Protein AF-0000000069426387 (afdb_homodimer)

Solvent-accessible surface area (backbone atoms only — not comparable to full-atom values): 13505 Å² total; per-residue (Å²): 131,65,49,29,73,39,74,44,75,39,84,89,77,59,42,68,41,79,53,68,51,50,94,60,48,36,30,26,30,42,42,43,50,55,79,65,32,38,35,39,39,36,5,27,26,74,92,76,67,42,51,27,28,48,26,37,35,32,35,67,85,79,57,43,66,42,79,56,62,53,50,94,58,39,22,20,26,38,14,51,39,68,55,94,84,26,39,39,43,35,33,3,29,48,84,83,48,60,25,29,51,25,34,36,37,36,72,90,75,56,43,68,42,78,50,68,55,49,91,62,60,35,50,32,42,51,34,62,63,117,132,64,50,30,72,39,74,44,74,38,82,87,77,59,42,67,41,80,52,68,52,51,95,58,48,36,27,26,29,42,43,45,49,55,79,66,32,38,35,38,41,36,5,27,26,73,90,76,68,42,50,28,28,50,27,37,37,33,34,67,84,79,58,44,68,40,78,56,64,53,50,94,59,40,21,20,24,39,14,50,38,69,57,95,82,26,40,40,42,34,30,2,29,49,84,82,47,61,26,28,51,23,36,36,35,35,74,90,74,56,43,70,42,79,51,68,55,48,90,62,60,35,48,33,42,51,34,61,64,116

Foldseek 3Di:
DFFQWDWDADPVVRDIDTADGDDDRFAQWDWDDDDQKIKIAWGADPVVRATFQWMWMARNVVRDIDTADGEPAGFGQWAWEDDPQKIKTAWGDRSPDTFQWIWIAHPVVRDIDTDDGHPDRDGNDYDYDD/DFFQWDWDADPVVRDIDTADGDDDGFAQWDWDDDDQKIKIAWGADPVVRATFQWMWMARNVVRDIDTADGEPAGFGQWAWEDDPQKIKTAWGDRSPDTFQWIWIAHPVVRDIDTDDGHPDRDGNDYDYDD

InterPro domains:
  IPR006652 Kelch repeat type 1 [PF01344] (5-22)
  IPR006652 Kelch repeat type 1 [PF01344] (25-72)
  IPR006652 Kelch repeat type 1 [PF01344] (79-118)
  IPR006652 Kelch repeat type 1 [SM00612] (1-36)
  IPR006652 Kelch repeat type 1 [SM00612] (37-85)
  IPR006652 Kelch repeat type 1 [SM00612] (86-130)
  IPR015915 Kelch-type beta-propeller [G3DSA:2.120.10.80] (2-130)
  IPR015915 Kelch-type beta-propeller [SSF117281] (5-130)

Sequence (260 aa):
MDRASVECFDPETEEWTLVAEMEKPRSGLVLMAIDHYIYAFGGRCRHTDRYFDIVERYNTVTRQWNNIASMNTSRAWPGVTVFDGRIYVLGGFDGSCRLRTAEMYDPDTDQWTYISSMIIPRAGCSAAVVMDRASVECFDPETEEWTLVAEMEKPRSGLVLMAIDHYIYAFGGRCRHTDRYFDIVERYNTVTRQWNNIASMNTSRAWPGVTVFDGRIYVLGGFDGSCRLRTAEMYDPDTDQWTYISSMIIPRAGCSAAVV

pLDDT: mean 95.23, std 3.01, range [77.19, 98.38]

Structure (mmCIF, N/CA/C/O backbone):
data_AF-0000000069426387-model_v1
#
loop_
_entity.id
_entity.type
_entity.pdbx_description
1 polymer 'Kelch-like protein 5'
#
loop_
_atom_site.group_PDB
_atom_site.id
_atom_site.type_symbol
_atom_site.label_atom_id
_atom_site.label_alt_id
_atom_site.label_comp_id
_atom_site.label_asym_id
_atom_site.label_entity_id
_atom_site.label_seq_id
_atom_site.pdbx_PDB_ins_code
_atom_site.Cartn_x
_atom_site.Cartn_y
_atom_site.Cartn_z
_atom_site.occupancy
_atom_site.B_iso_or_equiv
_atom_site.auth_seq_id
_atom_site.auth_comp_id
_atom_site.auth_asym_id
_atom_site.auth_atom_id
_atom_site.pdbx_PDB_model_num
ATOM 1 N N . MET A 1 1 ? -11.148 5.391 -15.508 1 77.44 1 MET A N 1
ATOM 2 C CA . MET A 1 1 ? -11.586 6.539 -14.719 1 77.44 1 MET A CA 1
ATOM 3 C C . MET A 1 1 ? -11.383 6.281 -13.227 1 77.44 1 MET A C 1
ATOM 5 O O . MET A 1 1 ? -11.484 5.137 -12.773 1 77.44 1 MET A O 1
ATOM 9 N N . ASP A 1 2 ? -11.016 7.352 -12.484 1 87.94 2 ASP A N 1
ATOM 10 C CA . ASP A 1 2 ? -10.867 7.234 -11.031 1 87.94 2 ASP A CA 1
ATOM 11 C C . ASP A 1 2 ? -12.219 6.996 -10.359 1 87.94 2 ASP A C 1
ATOM 13 O O . ASP A 1 2 ? -13.25 7.461 -10.844 1 87.94 2 ASP A O 1
ATOM 17 N N . ARG A 1 3 ? -12.227 6.207 -9.359 1 85.44 3 ARG A N 1
ATOM 18 C CA . ARG A 1 3 ? -13.445 5.852 -8.633 1 85.44 3 ARG A CA 1
ATOM 19 C C . ARG A 1 3 ? -13.297 6.133 -7.145 1 85.44 3 ARG A C 1
ATOM 21 O O . ARG A 1 3 ? -12.188 6.086 -6.605 1 85.44 3 ARG A O 1
ATOM 28 N N . ALA A 1 4 ? -14.438 6.441 -6.531 1 90.88 4 ALA A N 1
ATOM 29 C CA . ALA A 1 4 ? -14.469 6.59 -5.082 1 90.88 4 ALA A CA 1
ATOM 30 C C . ALA A 1 4 ? -14.969 5.309 -4.41 1 90.88 4 ALA A C 1
ATOM 32 O O . ALA A 1 4 ? -14.992 5.215 -3.182 1 90.88 4 ALA A O 1
ATOM 33 N N . SER A 1 5 ? -15.25 4.363 -5.176 1 93.19 5 SER A N 1
ATOM 34 C CA . SER A 1 5 ? -15.914 3.174 -4.652 1 93.19 5 SER A CA 1
ATOM 35 C C . SER A 1 5 ? -14.953 2.326 -3.82 1 93.19 5 SER A C 1
ATOM 37 O O . SER A 1 5 ? -13.742 2.338 -4.055 1 93.19 5 SER A O 1
ATOM 39 N N . VAL A 1 6 ? -15.523 1.615 -2.859 1 95.38 6 VAL A N 1
ATOM 40 C CA . VAL A 1 6 ? -14.836 0.688 -1.97 1 95.38 6 VAL A CA 1
ATOM 41 C C . VAL A 1 6 ? -15.578 -0.643 -1.93 1 95.38 6 VAL A C 1
ATOM 43 O O . VAL A 1 6 ? -16.812 -0.67 -1.874 1 95.38 6 VAL A O 1
ATOM 46 N N . GLU A 1 7 ? -14.805 -1.689 -1.996 1 96.06 7 GLU A N 1
ATOM 47 C CA . GLU A 1 7 ? -15.391 -3.021 -1.884 1 96.06 7 GLU A CA 1
ATOM 48 C C . GLU A 1 7 ? -14.812 -3.781 -0.693 1 96.06 7 GLU A C 1
AT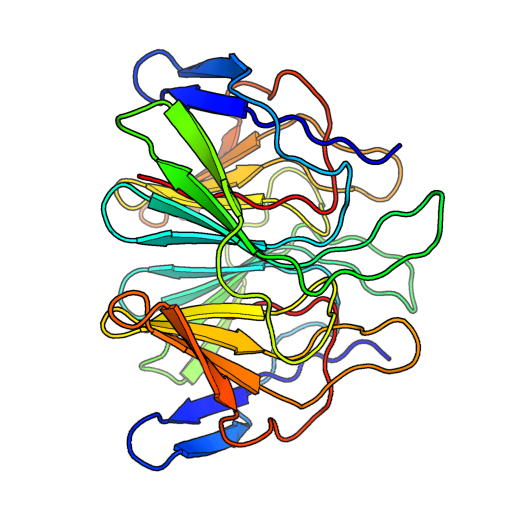OM 50 O O . GLU A 1 7 ? -13.664 -3.564 -0.311 1 96.06 7 GLU A O 1
ATOM 55 N N . CYS A 1 8 ? -15.633 -4.625 -0.162 1 95.25 8 CYS A N 1
ATOM 56 C CA . CYS A 1 8 ? -15.266 -5.461 0.977 1 95.25 8 CYS A CA 1
ATOM 57 C C . CYS A 1 8 ? -15.367 -6.941 0.621 1 95.25 8 CYS A C 1
ATOM 59 O O . CYS A 1 8 ? -16.359 -7.375 0.022 1 95.25 8 CYS A O 1
ATOM 61 N N . PHE A 1 9 ? -14.344 -7.645 0.966 1 95.38 9 PHE A N 1
ATOM 62 C CA . PHE A 1 9 ? -14.312 -9.086 0.749 1 95.38 9 PHE A CA 1
ATOM 63 C C . PHE A 1 9 ? -14.523 -9.836 2.059 1 95.38 9 PHE A C 1
ATOM 65 O O . PHE A 1 9 ? -13.852 -9.562 3.055 1 95.38 9 PHE A O 1
ATOM 72 N N . ASP A 1 10 ? -15.438 -10.75 2.033 1 92.62 10 ASP A N 1
ATOM 73 C CA . ASP A 1 10 ? -15.648 -11.672 3.15 1 92.62 10 ASP A CA 1
ATOM 74 C C . ASP A 1 10 ? -15 -13.023 2.875 1 92.62 10 ASP A C 1
ATOM 76 O O . ASP A 1 10 ? -15.484 -13.797 2.043 1 92.62 10 ASP A O 1
ATOM 80 N N . PRO A 1 11 ? -13.93 -13.289 3.58 1 87.69 11 PRO A N 1
ATOM 81 C CA . PRO A 1 11 ? -13.211 -14.539 3.283 1 87.69 11 PRO A CA 1
ATOM 82 C C . PRO A 1 11 ? -14.047 -15.781 3.582 1 87.69 11 PRO A C 1
ATOM 84 O O . PRO A 1 11 ? -13.773 -16.859 3.047 1 87.69 11 PRO A O 1
ATOM 87 N N . GLU A 1 12 ? -15.016 -15.648 4.477 1 89.75 12 GLU A N 1
ATOM 88 C CA . GLU A 1 12 ? -15.859 -16.797 4.801 1 89.75 12 GLU A CA 1
ATOM 89 C C . GLU A 1 12 ? -16.812 -17.109 3.654 1 89.75 12 GLU A C 1
ATOM 91 O O . GLU A 1 12 ? -16.969 -18.281 3.271 1 89.75 12 GLU A O 1
ATOM 96 N N . THR A 1 13 ? -17.406 -16.156 3.055 1 92.25 13 THR A N 1
ATOM 97 C CA . THR A 1 13 ? -18.391 -16.359 1.986 1 92.25 13 THR A CA 1
ATOM 98 C C . THR A 1 13 ? -17.719 -16.219 0.619 1 92.25 13 THR A C 1
ATOM 100 O O . THR A 1 13 ? -18.312 -16.594 -0.4 1 92.25 13 THR A O 1
ATOM 103 N N . GLU A 1 14 ? -16.516 -15.656 0.607 1 91.69 14 GLU A N 1
ATOM 104 C CA . GLU A 1 14 ? -15.766 -15.391 -0.614 1 91.69 14 GLU A CA 1
ATOM 105 C C . GLU A 1 14 ? -16.531 -14.461 -1.548 1 91.69 14 GLU A C 1
ATOM 107 O O . GLU A 1 14 ? -16.562 -14.672 -2.762 1 91.69 14 GLU A O 1
ATOM 112 N N . GLU A 1 15 ? -17.203 -13.5 -0.966 1 94.12 15 GLU A N 1
ATOM 113 C CA . GLU A 1 15 ? -18 -12.555 -1.746 1 94.12 15 GLU A CA 1
ATOM 114 C C . GLU A 1 15 ? -17.484 -11.133 -1.579 1 94.12 15 GLU A C 1
ATOM 116 O O . GLU A 1 15 ? -17.016 -10.758 -0.502 1 94.12 15 GLU A O 1
ATOM 121 N N . TRP A 1 16 ? -17.625 -10.445 -2.672 1 95.88 16 TRP A N 1
ATOM 122 C CA . TRP A 1 16 ? -17.328 -9.016 -2.682 1 95.88 16 TRP A CA 1
ATOM 123 C C . TRP A 1 16 ? -18.609 -8.195 -2.619 1 95.88 16 TRP A C 1
ATOM 125 O O . TRP A 1 16 ? -19.594 -8.516 -3.289 1 95.88 16 TRP A O 1
ATOM 135 N N . THR A 1 17 ? -18.547 -7.16 -1.799 1 95.94 17 THR A N 1
ATOM 136 C CA . THR A 1 17 ? -19.688 -6.246 -1.716 1 95.94 17 THR A CA 1
ATOM 137 C C . THR A 1 17 ? -19.203 -4.797 -1.726 1 95.94 17 THR A C 1
ATOM 139 O O . THR A 1 17 ? -18.141 -4.48 -1.189 1 95.94 17 THR A O 1
ATOM 142 N N . LEU A 1 18 ? -20.062 -3.967 -2.328 1 95.31 18 LEU A N 1
ATOM 143 C CA . LEU A 1 18 ? -19.75 -2.543 -2.271 1 95.31 18 LEU A CA 1
ATOM 144 C C . LEU A 1 18 ? -20.141 -1.953 -0.921 1 95.31 18 LEU A C 1
ATOM 146 O O . LEU A 1 18 ? -21.172 -2.307 -0.364 1 95.31 18 LEU A O 1
ATOM 150 N N . VAL A 1 19 ? -19.266 -1.05 -0.421 1 94.94 19 VAL A N 1
ATOM 151 C CA . VAL A 1 19 ? -19.578 -0.324 0.805 1 94.94 19 VAL A CA 1
ATOM 152 C C . VAL A 1 19 ? -19.594 1.178 0.528 1 94.94 19 VAL A C 1
ATOM 154 O O . VAL A 1 19 ? -19.531 1.604 -0.628 1 94.94 19 VAL A O 1
ATOM 157 N N . ALA A 1 20 ? -19.781 1.96 1.623 1 95.62 20 ALA A N 1
ATOM 158 C CA . ALA A 1 20 ? -19.875 3.41 1.474 1 95.62 20 ALA A CA 1
ATOM 159 C C . ALA A 1 20 ? -18.703 3.945 0.653 1 95.62 20 ALA A C 1
ATOM 161 O O . ALA A 1 20 ? -17.562 3.508 0.826 1 95.62 20 ALA A O 1
ATOM 162 N N . GLU A 1 21 ? -19 4.844 -0.144 1 95.69 21 GLU A N 1
ATOM 163 C CA . GLU A 1 21 ? -17.984 5.426 -1.011 1 95.69 21 GLU A CA 1
ATOM 164 C C . GLU A 1 21 ? -17.172 6.484 -0.271 1 95.69 21 GLU A C 1
ATOM 166 O O . GLU A 1 21 ? -17.656 7.105 0.673 1 95.69 21 GLU A O 1
ATOM 171 N N . MET A 1 22 ? -15.945 6.617 -0.735 1 94.81 22 MET A N 1
ATOM 172 C CA . MET A 1 22 ? -15.125 7.715 -0.236 1 94.81 22 MET A CA 1
ATOM 173 C C . MET A 1 22 ? -15.609 9.055 -0.787 1 94.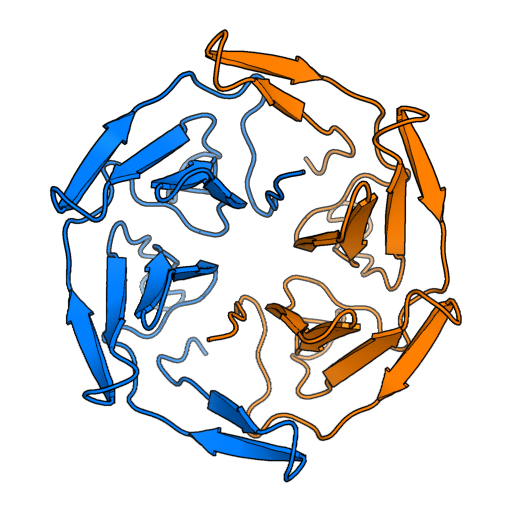81 22 MET A C 1
ATOM 175 O O . MET A 1 22 ? -16.484 9.094 -1.65 1 94.81 22 MET A O 1
ATOM 179 N N . GLU A 1 23 ? -15.039 10.102 -0.294 1 90.69 23 GLU A N 1
ATOM 180 C CA . GLU A 1 23 ? -15.477 11.445 -0.656 1 90.69 23 GLU A CA 1
ATOM 181 C C . GLU A 1 23 ? -15.102 11.773 -2.098 1 90.69 23 GLU A C 1
ATOM 183 O O . GLU A 1 23 ? -15.898 12.367 -2.832 1 90.69 23 GLU A O 1
ATOM 188 N N . LYS A 1 24 ? -13.906 11.438 -2.451 1 90.38 24 LYS A N 1
ATOM 189 C CA . LYS A 1 24 ? -13.391 11.852 -3.756 1 90.38 24 LYS A CA 1
ATOM 190 C C . LYS A 1 24 ? -12.953 10.648 -4.578 1 90.38 24 LYS A C 1
ATOM 192 O O . LYS A 1 24 ? -12.289 9.742 -4.059 1 90.38 24 LYS A O 1
ATOM 197 N N . PRO A 1 25 ? -13.352 10.633 -5.832 1 92.06 25 PRO A N 1
ATOM 198 C CA . PRO A 1 25 ? -12.703 9.664 -6.715 1 92.06 25 PRO A CA 1
ATOM 199 C C . PRO A 1 25 ? -11.227 9.961 -6.941 1 92.06 25 PRO A C 1
ATOM 201 O O . PRO A 1 25 ? -10.867 11.078 -7.309 1 92.06 25 PRO A O 1
ATOM 204 N N . ARG A 1 26 ? -10.375 8.984 -6.691 1 92.62 26 ARG A N 1
ATOM 205 C CA . ARG A 1 26 ? -8.938 9.195 -6.832 1 92.62 26 ARG A CA 1
ATOM 206 C C . ARG A 1 26 ? -8.203 7.859 -6.934 1 92.62 26 ARG A C 1
ATOM 208 O O . ARG A 1 26 ? -8.742 6.816 -6.566 1 92.62 26 ARG A O 1
ATOM 215 N N . SER A 1 27 ? -6.988 7.977 -7.48 1 93.5 27 SER A N 1
ATOM 216 C CA . SER A 1 27 ? -6.066 6.848 -7.555 1 93.5 27 SER A CA 1
ATOM 217 C C . SER A 1 27 ? -4.75 7.156 -6.852 1 93.5 27 SER A C 1
ATOM 219 O O . SER A 1 27 ? -4.469 8.312 -6.535 1 93.5 27 SER A O 1
ATOM 221 N N . GLY A 1 28 ? -4.02 6.125 -6.555 1 95.62 28 GLY A N 1
ATOM 222 C CA . GLY A 1 28 ? -2.725 6.316 -5.926 1 95.62 28 GLY A CA 1
ATOM 223 C C . GLY A 1 28 ? -2.816 6.562 -4.43 1 95.62 28 GLY A C 1
ATOM 224 O O . GLY A 1 28 ? -1.844 6.988 -3.805 1 95.62 28 GLY A O 1
ATOM 225 N N . LEU A 1 29 ? -4.035 6.348 -3.891 1 96 29 LEU A N 1
ATOM 226 C CA . LEU A 1 29 ? -4.188 6.414 -2.441 1 96 29 LEU A CA 1
ATOM 227 C C . LEU A 1 29 ? -3.684 5.137 -1.781 1 96 29 LEU A C 1
ATOM 229 O O . LEU A 1 29 ? -3.5 4.117 -2.453 1 96 29 LEU A O 1
ATOM 233 N N . VAL A 1 30 ? -3.422 5.172 -0.507 1 96.94 30 VAL A N 1
ATOM 234 C CA . VAL A 1 30 ? -3.004 3.998 0.253 1 96.94 30 VAL A CA 1
ATOM 235 C C . VAL A 1 30 ? -3.898 3.83 1.479 1 96.94 30 VAL A C 1
ATOM 237 O O . VAL A 1 30 ? -4.219 4.809 2.16 1 96.94 30 VAL A O 1
ATOM 240 N N . LEU A 1 31 ? -4.293 2.576 1.718 1 97.12 31 LEU A N 1
ATOM 241 C CA . LEU A 1 31 ? -5.109 2.254 2.883 1 97.12 31 LEU A CA 1
ATOM 242 C C . LEU A 1 31 ? -4.258 1.641 3.99 1 97.12 31 LEU A C 1
ATOM 244 O O . LEU A 1 31 ? -3.322 0.887 3.715 1 97.12 31 LEU A O 1
ATOM 248 N N . MET A 1 32 ? -4.68 1.944 5.219 1 96.56 32 MET A N 1
ATOM 249 C CA . MET A 1 32 ? -4.109 1.297 6.395 1 96.56 32 MET A CA 1
ATOM 250 C C . MET A 1 32 ? -5.168 1.101 7.477 1 96.56 32 MET A C 1
ATOM 252 O O . MET A 1 32 ? -5.996 1.982 7.707 1 96.56 32 MET A O 1
ATOM 256 N N . ALA A 1 33 ? -5.086 -0.058 8.062 1 95.81 33 ALA A N 1
ATOM 257 C CA . ALA A 1 33 ? -6.055 -0.335 9.125 1 95.81 33 ALA A CA 1
ATOM 258 C C . ALA A 1 33 ? -5.406 -0.224 10.5 1 95.81 33 ALA A C 1
ATOM 260 O O . ALA A 1 33 ? -4.27 -0.659 10.695 1 95.81 33 ALA A O 1
ATOM 261 N N . ILE A 1 34 ? -6.062 0.419 11.398 1 93.94 34 ILE A N 1
ATOM 262 C CA . ILE A 1 34 ? -5.777 0.39 12.828 1 93.94 34 ILE A CA 1
ATOM 263 C C . ILE A 1 34 ? -7.062 0.105 13.602 1 93.94 34 ILE A C 1
ATOM 265 O O . ILE A 1 34 ? -8.039 0.846 13.492 1 93.94 34 ILE A O 1
ATOM 269 N N . ASP A 1 35 ? -6.941 -0.925 14.453 1 92.81 35 ASP A N 1
ATOM 270 C CA . ASP A 1 35 ? -8.117 -1.313 15.227 1 92.81 35 ASP A CA 1
ATOM 271 C C . ASP A 1 35 ? -9.336 -1.488 14.32 1 92.81 35 ASP A C 1
ATOM 273 O O . ASP A 1 35 ? -9.305 -2.295 13.383 1 92.81 35 ASP A O 1
ATOM 277 N N . HIS A 1 36 ? -10.406 -0.752 14.539 1 94.81 36 HIS A N 1
ATOM 278 C CA . HIS A 1 36 ? -11.602 -0.96 13.727 1 94.81 36 HIS A CA 1
ATOM 279 C C . HIS A 1 36 ? -11.742 0.118 12.656 1 94.81 36 HIS A C 1
ATOM 281 O O . HIS A 1 36 ? -12.82 0.298 12.086 1 94.81 36 HIS A O 1
ATOM 287 N N . TYR A 1 37 ? -10.602 0.817 12.414 1 96.88 37 TYR A N 1
ATOM 288 C CA . TYR A 1 37 ? -10.648 1.891 11.422 1 96.88 37 TYR A CA 1
ATOM 289 C C . TYR A 1 37 ? -9.773 1.564 10.219 1 96.88 37 TYR A C 1
ATOM 291 O O . TYR A 1 37 ? -8.758 0.87 10.352 1 96.88 37 TYR A O 1
ATOM 299 N N . ILE A 1 38 ? -10.211 2.066 9.07 1 97.5 38 ILE A N 1
ATOM 300 C CA . ILE A 1 38 ? -9.406 2.074 7.848 1 97.5 38 ILE A CA 1
ATOM 301 C C . ILE A 1 38 ? -9.148 3.514 7.41 1 97.5 38 ILE A C 1
ATOM 303 O O . ILE A 1 3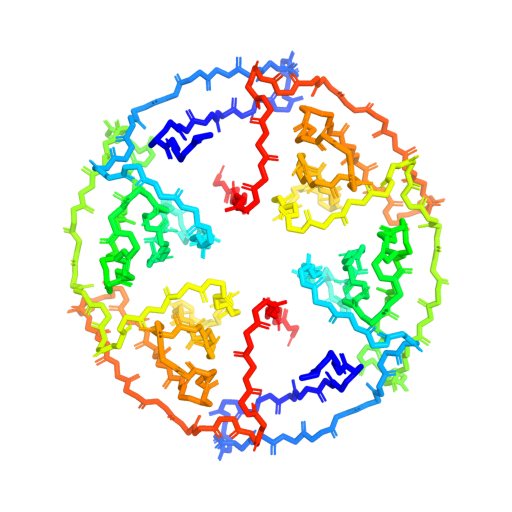8 ? -10.078 4.312 7.289 1 97.5 38 ILE A O 1
ATOM 307 N N . TYR A 1 39 ? -7.965 3.838 7.227 1 97.88 39 TYR A N 1
ATOM 308 C CA . TYR A 1 39 ? -7.551 5.168 6.793 1 97.88 39 TYR A CA 1
ATOM 309 C C . TYR A 1 39 ? -7.172 5.164 5.316 1 97.88 39 TYR A C 1
ATOM 311 O O . TYR A 1 39 ? -6.52 4.234 4.836 1 97.88 39 TYR A O 1
ATOM 319 N N . ALA A 1 40 ? -7.582 6.16 4.598 1 97.75 40 ALA A N 1
ATOM 320 C CA . ALA A 1 40 ? -7.215 6.359 3.197 1 97.75 40 ALA A CA 1
ATOM 321 C C . ALA A 1 40 ? -6.418 7.648 3.016 1 97.75 40 ALA A C 1
ATOM 323 O O . ALA A 1 40 ? -6.883 8.734 3.381 1 97.75 40 ALA A O 1
ATOM 324 N N . PHE A 1 41 ? -5.273 7.535 2.395 1 97.06 41 PHE A N 1
ATOM 325 C CA . PHE A 1 41 ? -4.344 8.656 2.348 1 97.06 41 PHE A CA 1
ATOM 326 C C . PHE A 1 41 ? -4.148 9.133 0.914 1 97.06 41 PHE A C 1
ATOM 328 O O . PHE A 1 41 ? -3.711 8.367 0.052 1 97.06 41 PHE A O 1
ATOM 335 N N . GLY A 1 42 ? -4.402 10.484 0.788 1 97.25 42 GLY A N 1
ATOM 336 C CA . GLY A 1 42 ? -3.959 11.211 -0.392 1 97.25 42 GLY A CA 1
ATOM 337 C C . GLY A 1 42 ? -4.531 10.656 -1.683 1 97.25 42 GLY A C 1
ATOM 338 O O . GLY A 1 42 ? -5.723 10.352 -1.758 1 97.25 42 GLY A O 1
ATOM 339 N N . GLY A 1 43 ? -3.691 10.594 -2.68 1 96.75 43 GLY A N 1
ATOM 340 C CA . GLY A 1 43 ? -4.102 10.172 -4.008 1 96.75 43 GLY A CA 1
ATOM 341 C C . GLY A 1 43 ? -4.188 11.32 -5 1 96.75 43 GLY A C 1
ATOM 342 O O . GLY A 1 43 ? -3.818 12.453 -4.684 1 96.75 43 GLY A O 1
ATOM 343 N N . ARG A 1 44 ? -4.492 10.867 -6.109 1 95.94 44 ARG A N 1
ATOM 344 C CA . ARG A 1 44 ? -4.586 11.805 -7.227 1 95.94 44 ARG A CA 1
ATOM 345 C C . ARG A 1 44 ? -5.914 11.648 -7.961 1 95.94 44 ARG A C 1
ATOM 347 O O . ARG A 1 44 ? -6.387 10.531 -8.172 1 95.94 44 ARG A O 1
ATOM 354 N N . CYS A 1 45 ? -6.473 12.766 -8.312 1 93.44 45 CYS A N 1
ATOM 355 C CA . CYS A 1 45 ? -7.566 12.758 -9.273 1 93.44 45 CYS A CA 1
ATOM 356 C C . CYS A 1 45 ? -7.051 12.969 -10.688 1 93.44 45 CYS A C 1
ATOM 358 O O . CYS A 1 45 ? -6.605 14.062 -11.031 1 93.44 45 CYS A O 1
ATOM 360 N N . ARG A 1 46 ? -7.199 12.031 -11.508 1 89.31 46 ARG A N 1
ATOM 361 C CA . ARG A 1 46 ? -6.617 12.07 -12.844 1 89.31 46 ARG A CA 1
ATOM 362 C C . ARG A 1 46 ? -7.285 13.148 -13.695 1 89.31 46 ARG A C 1
ATOM 364 O O . ARG A 1 46 ? -6.621 13.836 -14.469 1 89.31 46 ARG A O 1
ATOM 371 N N . HIS A 1 47 ? -8.57 13.258 -13.523 1 88.25 47 HIS A N 1
ATOM 372 C CA . HIS A 1 47 ? -9.344 14.164 -14.367 1 88.25 47 HIS A CA 1
ATOM 373 C C . HIS A 1 47 ? -8.93 15.617 -14.133 1 88.25 47 HIS A C 1
ATOM 375 O O . HIS A 1 47 ? -8.836 16.406 -15.078 1 88.25 47 HIS A O 1
ATOM 381 N N . THR A 1 48 ? -8.633 15.977 -12.961 1 88.56 48 THR A N 1
ATOM 382 C CA . THR A 1 48 ? -8.297 17.359 -12.625 1 88.56 48 THR A CA 1
ATOM 383 C C . THR A 1 48 ? -6.797 17.5 -12.391 1 88.56 48 THR A C 1
ATOM 385 O O . THR A 1 48 ? -6.301 18.609 -12.195 1 88.56 48 THR A O 1
ATOM 388 N N . ASP A 1 49 ? -6.133 16.391 -12.406 1 91.06 49 ASP A N 1
ATOM 389 C CA . ASP A 1 49 ? -4.703 16.328 -12.117 1 91.06 49 ASP A CA 1
ATOM 390 C C . ASP A 1 49 ? -4.387 16.938 -10.758 1 91.06 49 ASP A C 1
ATOM 392 O O . ASP A 1 49 ? -3.414 17.688 -10.625 1 91.06 49 ASP A O 1
ATOM 396 N N . ARG A 1 50 ? -5.211 16.766 -9.922 1 94.44 50 ARG A N 1
ATOM 397 C CA . ARG A 1 50 ? -5.039 17.281 -8.562 1 94.44 50 ARG A CA 1
ATOM 398 C C . ARG A 1 50 ? -4.512 16.188 -7.637 1 94.44 50 ARG A C 1
ATOM 400 O O . ARG A 1 50 ? -4.957 15.039 -7.703 1 94.44 50 ARG A O 1
ATOM 407 N N . TYR A 1 51 ? -3.586 16.578 -6.785 1 96.69 51 TYR A N 1
ATOM 408 C CA . TYR A 1 51 ? -3.029 15.719 -5.75 1 96.69 51 TYR A CA 1
ATOM 409 C C . TYR A 1 51 ? -3.559 16.109 -4.375 1 96.69 51 TYR A C 1
ATOM 411 O O . TYR A 1 51 ? -3.678 17.297 -4.059 1 96.69 51 TYR A O 1
ATOM 419 N N . PHE A 1 52 ? -3.822 15.125 -3.602 1 96.25 52 PHE A N 1
ATOM 420 C CA . PHE A 1 52 ? -4.602 15.422 -2.404 1 96.25 52 PHE A CA 1
ATOM 421 C C . PHE A 1 52 ? -3.754 15.234 -1.149 1 96.25 52 PHE A C 1
ATOM 423 O O . PHE A 1 52 ? -2.887 14.359 -1.103 1 96.25 52 PHE A O 1
ATOM 430 N N . ASP A 1 53 ? -4 16.047 -0.167 1 97.69 53 ASP A N 1
ATOM 431 C CA . ASP A 1 53 ? -3.502 15.844 1.189 1 97.69 53 ASP A CA 1
ATOM 432 C C . ASP A 1 53 ? -4.598 15.305 2.104 1 97.69 53 ASP A C 1
ATOM 434 O O . ASP A 1 53 ? -4.406 15.195 3.316 1 97.69 53 ASP A O 1
ATOM 438 N N . ILE A 1 54 ? -5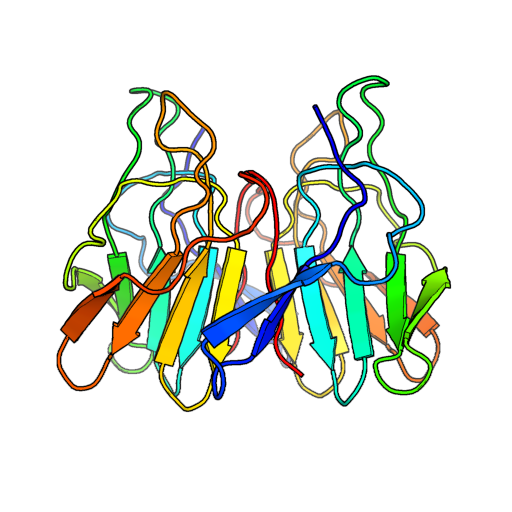.703 14.93 1.548 1 96.75 54 ILE A N 1
ATOM 439 C CA . ILE A 1 54 ? -6.887 14.508 2.291 1 96.75 54 ILE A CA 1
ATOM 440 C C . ILE A 1 54 ? -6.633 13.156 2.945 1 96.75 54 ILE A C 1
ATOM 442 O O . ILE A 1 54 ? -5.953 12.297 2.373 1 96.75 54 ILE A O 1
ATOM 446 N N . VAL A 1 55 ? -7.172 13 4.078 1 98 55 VAL A N 1
ATOM 447 C CA . VAL A 1 55 ? -7.219 11.703 4.754 1 98 55 VAL A CA 1
ATOM 448 C C . VAL A 1 55 ? -8.648 11.414 5.203 1 98 55 VAL A C 1
ATOM 450 O O . VAL A 1 55 ? -9.266 12.227 5.895 1 98 55 VAL A O 1
ATOM 453 N N . GLU A 1 56 ? -9.148 10.289 4.789 1 97.88 56 GLU A N 1
ATOM 454 C CA . GLU A 1 56 ? -10.453 9.805 5.227 1 97.88 56 GLU A CA 1
ATOM 455 C C . GLU A 1 56 ? -10.312 8.562 6.105 1 97.88 56 GLU A C 1
ATOM 457 O O . GLU A 1 56 ? -9.398 7.754 5.906 1 97.88 56 GLU A O 1
ATOM 462 N N . ARG A 1 57 ? -11.188 8.5 7 1 97.75 57 ARG A N 1
ATOM 463 C CA . ARG A 1 57 ? -11.211 7.348 7.898 1 97.75 57 ARG A CA 1
ATOM 464 C C . ARG A 1 57 ? -12.57 6.648 7.855 1 97.75 57 ARG A C 1
ATOM 466 O O . ARG A 1 57 ? -13.609 7.297 7.98 1 97.75 57 ARG A O 1
ATOM 473 N N . TYR A 1 58 ? -12.539 5.398 7.645 1 97.69 58 TYR A N 1
ATOM 474 C CA . TYR A 1 58 ? -13.742 4.57 7.656 1 97.69 58 TYR A CA 1
ATOM 475 C C . TYR A 1 58 ? -13.93 3.906 9.016 1 97.69 58 TYR A C 1
ATOM 477 O O . TYR A 1 58 ? -13.047 3.201 9.5 1 97.69 58 TYR A O 1
ATOM 485 N N . ASN A 1 59 ? -15.062 4.145 9.602 1 97.25 59 ASN A N 1
ATOM 486 C CA . ASN A 1 59 ? -15.477 3.449 10.82 1 97.25 59 ASN A CA 1
ATOM 487 C C . ASN A 1 59 ? -16.266 2.184 10.5 1 97.25 59 ASN A C 1
ATOM 489 O O . ASN A 1 59 ? -17.375 2.254 9.984 1 97.25 59 ASN A O 1
ATOM 493 N N . THR A 1 60 ? -15.633 1.065 10.797 1 95.12 60 THR A N 1
ATOM 494 C CA . THR A 1 60 ? -16.234 -0.195 10.375 1 95.12 60 THR A CA 1
ATOM 495 C C . THR A 1 60 ? -17.484 -0.495 11.211 1 95.12 60 THR A C 1
ATOM 497 O O . THR A 1 60 ? -18.297 -1.344 10.836 1 95.12 60 THR A O 1
ATOM 500 N N . VAL A 1 61 ? -17.578 0.208 12.312 1 95.62 61 VAL A N 1
ATOM 501 C CA . VAL A 1 61 ? -18.75 0.039 13.164 1 95.62 61 VAL A CA 1
ATOM 502 C C . VAL A 1 61 ? -19.922 0.858 12.609 1 95.62 61 VAL A C 1
ATOM 504 O O . VAL A 1 61 ? -21.016 0.334 12.414 1 95.62 61 VAL A O 1
ATOM 507 N N . THR A 1 62 ? -19.719 2.098 12.266 1 96.06 62 THR A N 1
ATOM 508 C CA . THR A 1 62 ? -20.781 2.963 11.758 1 96.06 62 THR A CA 1
ATOM 509 C C . THR A 1 62 ? -20.875 2.855 10.242 1 96.06 62 THR A C 1
ATOM 511 O O . THR A 1 62 ? -21.859 3.305 9.648 1 96.06 62 THR A O 1
ATOM 514 N N . ARG A 1 63 ? -19.922 2.287 9.617 1 95.69 63 ARG A N 1
ATOM 515 C CA . ARG A 1 63 ? -19.844 2.068 8.172 1 95.69 63 ARG A CA 1
ATOM 516 C C . ARG A 1 63 ? -19.891 3.393 7.418 1 95.69 63 ARG A C 1
ATOM 518 O O . ARG A 1 63 ? -20.641 3.527 6.445 1 95.69 63 ARG A O 1
ATOM 525 N N . GLN A 1 64 ? -19.109 4.336 7.895 1 96.62 64 GLN A N 1
ATOM 526 C CA . GLN A 1 64 ? -19.062 5.656 7.273 1 96.62 64 GLN A CA 1
ATOM 527 C C . GLN A 1 64 ? -17.625 6.152 7.145 1 96.62 64 GLN A C 1
ATOM 529 O O . GLN A 1 64 ? -16.781 5.855 7.992 1 96.62 64 GLN A O 1
ATOM 534 N N . TRP A 1 65 ? -17.469 6.969 6.125 1 97.25 65 TRP A N 1
ATOM 535 C CA . TRP A 1 65 ? -16.219 7.691 5.93 1 97.25 65 TRP A CA 1
ATOM 536 C C . TRP A 1 65 ? -16.312 9.109 6.488 1 97.25 65 TRP A C 1
ATOM 538 O O . TRP A 1 65 ? -17.328 9.781 6.312 1 97.25 65 TRP A O 1
ATOM 548 N N . ASN A 1 66 ? -15.258 9.516 7.137 1 97.12 66 ASN A N 1
ATOM 549 C CA . ASN A 1 66 ? -15.148 10.898 7.586 1 97.12 66 ASN A CA 1
ATOM 550 C C . ASN A 1 66 ? -13.758 11.469 7.316 1 97.12 66 ASN A C 1
ATOM 552 O O . ASN A 1 66 ? -12.758 10.758 7.41 1 97.12 66 ASN A O 1
ATOM 556 N N . ASN A 1 67 ? -13.805 12.766 7.078 1 97.12 67 ASN A N 1
ATOM 557 C CA . ASN A 1 67 ? -12.516 13.43 6.965 1 97.12 67 ASN A CA 1
ATOM 558 C C . ASN A 1 67 ? -11.867 13.648 8.328 1 97.12 67 ASN A C 1
ATOM 560 O O . ASN A 1 67 ? -12.555 13.984 9.297 1 97.12 67 ASN A O 1
ATOM 564 N N . ILE A 1 68 ? -10.578 13.453 8.344 1 97.31 68 ILE A N 1
ATOM 565 C CA . ILE A 1 68 ? -9.797 13.82 9.523 1 97.31 68 ILE A CA 1
ATOM 566 C C . ILE A 1 68 ? -8.711 14.82 9.133 1 97.31 68 ILE A C 1
ATOM 568 O O . ILE A 1 68 ? -8.812 15.484 8.094 1 97.31 68 ILE A O 1
ATOM 572 N N . ALA A 1 69 ? -7.707 15.062 10.078 1 98.31 69 ALA A N 1
ATOM 573 C CA . ALA A 1 69 ? -6.668 16.047 9.781 1 98.31 69 ALA A CA 1
ATOM 574 C C . ALA A 1 69 ? -5.977 15.727 8.453 1 98.31 69 ALA A C 1
ATOM 576 O O . ALA A 1 69 ? -5.598 14.578 8.203 1 98.31 69 ALA A O 1
ATOM 577 N N . SER A 1 70 ? -5.805 16.75 7.668 1 98.25 70 SER A N 1
ATOM 578 C CA . SER A 1 70 ? -5.105 16.578 6.398 1 98.25 70 SER A CA 1
ATOM 579 C C . SER A 1 70 ? -3.604 16.406 6.613 1 98.25 70 SER A C 1
ATOM 581 O O . SER A 1 70 ? -3.055 16.906 7.602 1 98.25 70 SER A O 1
ATOM 583 N N . MET A 1 71 ? -3.002 15.68 5.73 1 98.31 71 MET A N 1
ATOM 584 C CA . MET A 1 71 ? -1.544 15.602 5.75 1 98.31 71 MET A CA 1
ATOM 585 C C . MET A 1 71 ? -0.924 16.984 5.543 1 98.31 71 MET A C 1
ATOM 587 O O . MET A 1 71 ? -1.567 17.875 5 1 98.31 71 MET A O 1
ATOM 591 N N . ASN A 1 72 ? 0.347 17.125 5.906 1 97.94 72 ASN A N 1
ATOM 592 C CA . ASN A 1 72 ? 1.079 18.375 5.68 1 97.94 72 ASN A CA 1
ATOM 593 C C . ASN A 1 72 ? 1.42 18.562 4.203 1 97.94 72 ASN A C 1
ATOM 595 O O . ASN A 1 72 ? 1.566 19.688 3.732 1 97.94 72 ASN A O 1
ATOM 599 N N . THR A 1 73 ? 1.554 17.516 3.463 1 97.06 73 THR A N 1
ATOM 600 C CA . THR A 1 73 ? 1.936 17.531 2.055 1 97.06 73 THR A CA 1
ATOM 601 C C . THR A 1 73 ? 1.005 16.656 1.225 1 97.06 73 THR A C 1
ATOM 603 O O . THR A 1 73 ? 0.697 15.523 1.613 1 97.06 73 THR A O 1
ATOM 606 N N . SER A 1 74 ? 0.553 17.219 0.156 1 97.44 74 SER A N 1
ATOM 607 C CA . SER A 1 74 ? -0.184 16.391 -0.794 1 97.44 74 SER A CA 1
ATOM 608 C C . SER A 1 74 ? 0.718 15.336 -1.431 1 97.44 74 SER A C 1
ATOM 610 O O . SER A 1 74 ? 1.872 15.625 -1.761 1 97.44 74 SER A O 1
ATOM 612 N N . ARG A 1 75 ? 0.186 14.125 -1.549 1 97.25 75 ARG A N 1
ATOM 613 C CA . ARG A 1 75 ? 1.015 13.078 -2.135 1 97.25 75 ARG A CA 1
ATOM 614 C C . ARG A 1 75 ? 0.155 11.961 -2.717 1 97.25 75 ARG A C 1
ATOM 616 O O . ARG A 1 75 ? -0.857 11.578 -2.125 1 97.25 75 ARG A O 1
ATOM 623 N N . ALA A 1 76 ? 0.579 11.461 -3.811 1 97.31 76 ALA A N 1
ATOM 624 C CA . ALA A 1 76 ? 0.067 10.219 -4.383 1 97.31 76 ALA A CA 1
ATOM 625 C C . ALA A 1 76 ? 1.141 9.133 -4.383 1 97.31 76 ALA A C 1
ATOM 627 O O . ALA A 1 76 ? 2.334 9.43 -4.465 1 97.31 76 ALA A O 1
ATOM 628 N N . TRP A 1 77 ? 0.684 7.871 -4.254 1 96.62 77 TRP A N 1
ATOM 629 C CA . TRP A 1 77 ? 1.54 6.691 -4.309 1 96.62 77 TRP A CA 1
ATOM 630 C C . TRP A 1 77 ? 2.635 6.762 -3.25 1 96.62 77 TRP A C 1
ATOM 632 O O . TRP A 1 77 ? 3.812 6.551 -3.551 1 96.62 77 TRP A O 1
ATOM 642 N N . PRO A 1 78 ? 2.254 7.094 -2.014 1 97.19 78 PRO A N 1
ATOM 643 C CA . PRO A 1 78 ? 3.238 7.023 -0.932 1 97.19 78 PRO A CA 1
ATOM 644 C C . PRO A 1 78 ? 3.438 5.605 -0.406 1 97.19 78 PRO A C 1
ATOM 646 O O . PRO A 1 78 ? 2.627 4.719 -0.69 1 97.19 78 PRO A O 1
ATOM 649 N N . GLY A 1 79 ? 4.559 5.34 0.272 1 97 79 GLY A N 1
ATOM 650 C CA . GLY A 1 79 ? 4.617 4.215 1.192 1 97 79 GLY A CA 1
ATOM 651 C C . GLY A 1 79 ? 3.961 4.504 2.529 1 97 79 GLY A C 1
ATOM 652 O O . GLY A 1 79 ? 4.109 5.602 3.074 1 97 79 GLY A O 1
ATOM 653 N N . VAL A 1 80 ? 3.197 3.588 3.025 1 97.31 80 VAL A N 1
ATOM 654 C CA . VAL A 1 80 ? 2.52 3.787 4.301 1 97.31 80 VAL A CA 1
ATOM 655 C C . VAL A 1 80 ? 2.637 2.523 5.152 1 97.31 80 VAL A C 1
ATOM 657 O O . VAL A 1 80 ? 2.547 1.408 4.637 1 97.31 80 VAL A O 1
ATOM 660 N N . THR A 1 81 ? 2.832 2.697 6.371 1 96.38 81 THR A N 1
ATOM 661 C CA . THR A 1 81 ? 2.883 1.577 7.305 1 96.38 81 THR A CA 1
ATOM 662 C C . THR A 1 81 ? 2.479 2.02 8.703 1 96.38 81 THR A C 1
ATOM 664 O O . THR A 1 81 ? 2.311 3.215 8.961 1 96.38 81 THR A O 1
ATOM 667 N N . VAL A 1 82 ? 2.217 1.062 9.555 1 95.62 82 VAL A N 1
ATOM 668 C CA . VAL A 1 82 ? 1.822 1.322 10.938 1 95.62 82 VAL A CA 1
ATOM 669 C C . VAL A 1 82 ? 2.875 0.76 11.891 1 95.62 82 VAL A C 1
ATOM 671 O O . VAL A 1 82 ? 3.344 -0.367 11.711 1 95.62 82 VAL A O 1
ATOM 674 N N . PHE A 1 83 ? 3.229 1.575 12.812 1 94.25 83 PHE A N 1
ATOM 675 C CA . PHE A 1 83 ? 4.145 1.142 13.867 1 94.25 83 PHE A CA 1
ATOM 676 C C . PHE A 1 83 ? 3.771 1.77 15.203 1 94.25 83 PHE A C 1
ATOM 678 O O . PHE A 1 83 ? 3.633 2.99 15.305 1 94.25 83 PHE A O 1
ATOM 685 N N . ASP A 1 84 ? 3.535 0.874 16.188 1 93.56 84 ASP A N 1
ATOM 686 C CA . ASP A 1 84 ? 3.254 1.296 17.562 1 93.56 84 ASP A CA 1
ATOM 687 C C . ASP A 1 84 ? 2.082 2.275 17.594 1 93.56 84 ASP A C 1
ATOM 689 O O . ASP A 1 84 ? 2.18 3.342 18.203 1 93.56 84 ASP A O 1
ATOM 693 N N . GLY A 1 85 ? 1.091 1.978 16.891 1 94.44 85 GLY A N 1
ATOM 694 C CA . GLY A 1 85 ? -0.164 2.713 16.938 1 94.44 85 GLY A CA 1
ATOM 695 C C . GLY A 1 85 ? -0.126 4.008 16.156 1 94.44 85 GLY A C 1
ATOM 696 O O . GLY A 1 85 ? -1.056 4.812 16.219 1 94.44 85 GLY A O 1
ATOM 697 N N . ARG A 1 86 ? 0.943 4.246 15.422 1 96.06 86 ARG A N 1
ATOM 698 C CA . ARG A 1 86 ? 1.075 5.438 14.586 1 96.06 86 ARG A CA 1
ATOM 699 C C . ARG A 1 86 ? 1.194 5.066 13.117 1 96.06 86 ARG A C 1
ATOM 701 O O . ARG A 1 86 ? 1.658 3.975 12.781 1 96.06 86 ARG A O 1
ATOM 708 N N . ILE A 1 87 ? 0.765 5.973 12.305 1 97.44 87 ILE A N 1
ATOM 709 C CA . ILE A 1 87 ? 0.826 5.727 10.867 1 97.44 87 ILE A CA 1
ATOM 710 C C . ILE A 1 87 ? 1.928 6.578 10.242 1 97.44 87 ILE A C 1
ATOM 712 O O . ILE A 1 87 ? 1.978 7.793 10.461 1 97.44 87 ILE A O 1
ATOM 716 N N . TYR A 1 88 ? 2.793 5.965 9.523 1 97.31 88 TYR A N 1
ATOM 717 C CA . TYR A 1 88 ? 3.887 6.633 8.828 1 97.31 88 TYR A CA 1
ATOM 718 C C . TYR A 1 88 ? 3.619 6.695 7.328 1 97.31 88 TYR A C 1
ATOM 720 O O . TYR A 1 88 ? 3.342 5.676 6.695 1 97.31 88 TYR A O 1
ATOM 728 N N . VAL A 1 89 ? 3.652 7.844 6.781 1 97.94 89 VAL A N 1
ATOM 729 C CA . VAL A 1 89 ? 3.486 8.078 5.352 1 97.94 89 VAL A CA 1
ATOM 730 C C . VAL A 1 89 ? 4.789 8.609 4.758 1 97.94 89 VAL A C 1
ATOM 732 O O . VAL A 1 89 ? 5.328 9.617 5.23 1 97.94 89 VAL A O 1
ATOM 735 N N . LEU A 1 90 ? 5.254 7.949 3.709 1 97.5 90 LEU A N 1
ATOM 736 C CA . LEU A 1 90 ? 6.602 8.195 3.213 1 97.5 90 LEU A CA 1
ATOM 737 C C . LEU A 1 90 ? 6.59 8.461 1.712 1 97.5 90 LEU A C 1
ATOM 739 O O . LEU A 1 90 ? 6.055 7.664 0.94 1 97.5 90 LEU A O 1
ATOM 743 N N . GLY A 1 91 ? 7.285 9.523 1.381 1 97.5 91 GLY A N 1
ATOM 744 C CA . GLY A 1 91 ? 7.488 9.805 -0.032 1 97.5 91 GLY A CA 1
ATOM 745 C C . GLY A 1 91 ? 6.195 10.094 -0.772 1 97.5 91 GLY A C 1
ATOM 746 O O . GLY A 1 91 ? 5.316 10.789 -0.249 1 97.5 91 GLY A O 1
ATOM 747 N N . GLY A 1 92 ? 6.133 9.656 -1.993 1 97.44 92 GLY A N 1
ATOM 748 C CA . GLY A 1 92 ? 5.043 9.984 -2.896 1 97.44 92 GLY A CA 1
ATOM 749 C C . GLY A 1 92 ? 5.391 11.086 -3.879 1 97.44 92 GLY A C 1
ATOM 750 O O . GLY A 1 92 ? 6.559 11.461 -4.016 1 97.44 92 GLY A O 1
ATOM 751 N N . PHE A 1 93 ? 4.367 11.391 -4.617 1 97.06 93 PHE A N 1
ATOM 752 C CA . PHE A 1 93 ? 4.473 12.438 -5.629 1 97.06 93 PHE A CA 1
ATOM 753 C C . PHE A 1 93 ? 3.471 13.555 -5.355 1 97.06 93 PHE A C 1
ATOM 755 O O . PHE A 1 93 ? 2.293 13.289 -5.109 1 97.06 93 PHE A O 1
ATOM 762 N N . ASP A 1 94 ? 3.912 14.781 -5.41 1 96.62 94 ASP A N 1
ATOM 763 C CA . ASP A 1 94 ? 3.023 15.867 -5.008 1 96.62 94 ASP A CA 1
ATOM 764 C C . ASP A 1 94 ? 2.502 16.625 -6.227 1 96.62 94 ASP A C 1
ATOM 766 O O . ASP A 1 94 ? 1.872 17.672 -6.086 1 96.62 94 ASP A O 1
ATOM 770 N N . GLY A 1 95 ? 2.768 16.125 -7.387 1 94 95 GLY A N 1
ATOM 771 C CA . GLY A 1 95 ? 2.361 16.781 -8.617 1 94 95 GLY A CA 1
ATOM 772 C C . GLY A 1 95 ? 3.514 17.453 -9.344 1 94 95 GLY A C 1
ATOM 773 O O . GLY A 1 95 ? 3.42 17.719 -10.547 1 94 95 GLY A O 1
ATOM 774 N N . SER A 1 96 ? 4.551 17.672 -8.617 1 93.94 96 SER A N 1
ATOM 775 C CA . SER A 1 96 ? 5.711 18.328 -9.211 1 93.94 96 SER A CA 1
ATOM 776 C C . SER A 1 96 ? 6.973 17.5 -9.023 1 93.94 96 SER A C 1
ATOM 778 O O . SER A 1 96 ? 7.762 17.328 -9.953 1 93.94 96 SER A O 1
ATOM 780 N N . CYS A 1 97 ? 7.102 16.969 -7.859 1 94.5 97 CYS A N 1
ATOM 781 C CA . CYS A 1 97 ? 8.32 16.234 -7.551 1 94.5 97 CYS A CA 1
ATOM 782 C C . CYS A 1 97 ? 8.008 14.984 -6.73 1 94.5 97 CYS A C 1
ATOM 784 O O . CYS A 1 97 ? 7.008 14.938 -6.016 1 94.5 97 CYS A O 1
ATOM 786 N N . ARG A 1 98 ? 8.984 13.992 -6.891 1 96.06 98 ARG A N 1
ATOM 787 C CA . ARG A 1 98 ? 9.031 12.914 -5.914 1 96.06 98 ARG A CA 1
ATOM 788 C C . ARG A 1 98 ? 9.484 13.422 -4.551 1 96.06 98 ARG A C 1
ATOM 790 O O . ARG A 1 98 ? 10.391 14.25 -4.465 1 96.06 98 ARG A O 1
ATOM 797 N N . LEU A 1 99 ? 8.914 12.898 -3.551 1 95.88 99 LEU A N 1
ATOM 798 C CA . LEU A 1 99 ? 9.148 13.438 -2.217 1 95.88 99 LEU A CA 1
ATOM 799 C C . LEU A 1 99 ? 10.109 12.547 -1.431 1 95.88 99 LEU A C 1
ATOM 801 O O . LEU A 1 99 ? 10.094 11.328 -1.582 1 95.88 99 LEU A O 1
ATOM 805 N N . ARG A 1 100 ? 10.93 13.156 -0.618 1 96.25 100 ARG A N 1
ATOM 806 C CA . ARG A 1 100 ? 11.688 12.414 0.382 1 96.25 100 ARG A CA 1
ATOM 807 C C . ARG A 1 100 ? 11.102 12.617 1.775 1 96.25 100 ARG A C 1
ATOM 809 O O . ARG A 1 100 ? 11.555 11.992 2.74 1 96.25 100 ARG A O 1
ATOM 816 N N . THR A 1 101 ? 10.148 13.5 1.816 1 95.69 101 THR A N 1
ATOM 817 C CA . THR A 1 101 ? 9.586 13.828 3.121 1 95.69 101 THR A CA 1
ATOM 818 C C . THR A 1 101 ? 8.758 12.672 3.664 1 95.69 101 THR A C 1
ATOM 820 O O . THR A 1 101 ? 8.211 11.875 2.895 1 95.69 101 THR A O 1
ATOM 823 N N . ALA A 1 102 ? 8.742 12.617 4.953 1 96.69 102 ALA A N 1
ATOM 824 C CA . ALA A 1 102 ? 7.965 11.625 5.703 1 96.69 102 ALA A CA 1
ATOM 825 C C . ALA A 1 102 ? 7.242 12.273 6.879 1 96.69 102 ALA A C 1
ATOM 827 O O . ALA A 1 102 ? 7.777 13.188 7.52 1 96.69 102 ALA A O 1
ATOM 828 N N . GLU A 1 103 ? 6.062 11.789 7.098 1 97.62 103 GLU A N 1
ATOM 829 C CA . GLU A 1 103 ? 5.316 12.312 8.234 1 97.62 103 GLU A CA 1
ATOM 830 C C . GLU A 1 103 ? 4.559 11.203 8.961 1 97.62 103 GLU A C 1
ATOM 832 O O . GLU A 1 103 ? 4.328 10.133 8.391 1 97.62 103 GLU A O 1
ATOM 837 N N . MET A 1 104 ? 4.305 11.477 10.172 1 97.44 104 MET A N 1
ATOM 838 C CA . MET A 1 104 ? 3.674 10.516 11.078 1 97.44 104 MET A CA 1
ATOM 839 C C . MET A 1 104 ? 2.354 11.062 11.609 1 97.44 104 MET A C 1
ATOM 841 O O . MET A 1 104 ? 2.273 12.219 12.016 1 97.44 104 MET A O 1
ATOM 845 N N . TYR A 1 105 ? 1.369 10.266 11.594 1 98.25 105 TYR A N 1
ATOM 846 C CA . TYR A 1 105 ? 0.051 10.609 12.117 1 98.25 105 TYR A CA 1
ATOM 847 C C . TYR A 1 105 ? -0.193 9.945 13.469 1 98.25 105 TYR A C 1
ATOM 849 O O . TYR A 1 105 ? 0.016 8.734 13.617 1 98.25 105 TYR A O 1
ATOM 857 N N . ASP A 1 106 ? -0.679 10.688 14.398 1 97.69 106 ASP A N 1
ATOM 858 C CA . ASP A 1 106 ? -1.107 10.195 15.703 1 97.69 106 ASP A CA 1
ATOM 859 C C . ASP A 1 106 ? -2.631 10.18 15.812 1 97.69 106 ASP A C 1
ATOM 861 O O . ASP A 1 106 ? -3.258 11.234 15.961 1 97.69 106 ASP A O 1
ATOM 865 N N . PRO A 1 107 ? -3.166 9 15.781 1 96.12 107 PRO A N 1
ATOM 866 C CA . PRO A 1 107 ? -4.629 8.922 15.82 1 96.12 107 PRO A CA 1
ATOM 867 C C . PRO A 1 107 ? -5.215 9.461 17.125 1 96.12 107 PRO A C 1
ATOM 869 O O . PRO A 1 107 ? -6.371 9.898 17.141 1 96.12 107 PRO A O 1
ATOM 872 N N . ASP A 1 108 ? -4.48 9.406 18.141 1 95.88 108 ASP A N 1
ATOM 873 C CA . ASP A 1 108 ? -4.984 9.867 19.422 1 95.88 108 ASP A CA 1
ATOM 874 C C . ASP A 1 108 ? -5.152 11.391 19.438 1 95.88 108 ASP A C 1
ATOM 876 O O . ASP A 1 108 ? -6.09 11.906 20.031 1 95.88 108 ASP A O 1
ATOM 880 N N . THR A 1 109 ? -4.32 12.102 18.781 1 97.25 109 THR A N 1
ATOM 881 C CA . THR A 1 109 ? -4.355 13.555 18.797 1 97.25 109 THR A CA 1
ATOM 882 C C . THR A 1 109 ? -4.859 14.109 17.469 1 97.25 109 THR A C 1
ATOM 884 O O . THR A 1 109 ? -5.125 15.305 17.344 1 97.25 109 THR A O 1
ATOM 887 N N . ASP A 1 110 ? -5.027 13.297 16.469 1 97.75 110 ASP A N 1
ATOM 888 C CA . ASP A 1 110 ? -5.414 13.688 15.109 1 97.75 110 ASP A CA 1
ATOM 889 C C . ASP A 1 110 ? -4.473 14.758 14.562 1 97.75 110 ASP A C 1
ATOM 891 O O . ASP A 1 110 ? -4.918 15.805 14.086 1 97.75 110 ASP A O 1
ATOM 895 N N . GLN A 1 111 ? -3.176 14.375 14.672 1 98.12 111 GLN A N 1
ATOM 896 C CA . GLN A 1 111 ? -2.17 15.328 14.227 1 98.12 111 GLN A CA 1
ATOM 897 C C . GLN A 1 111 ? -1.097 14.648 13.383 1 98.12 111 GLN A C 1
ATOM 899 O O . GLN A 1 111 ? -0.779 13.484 13.602 1 98.12 111 GLN A O 1
ATOM 904 N N . TRP A 1 112 ? -0.575 15.484 12.508 1 98.38 112 TRP A N 1
ATOM 905 C CA . TRP A 1 112 ? 0.538 15.07 11.664 1 98.38 112 TRP A CA 1
ATOM 906 C C . TRP A 1 112 ? 1.829 15.766 12.078 1 98.38 112 TRP A C 1
ATOM 908 O O . TRP A 1 112 ? 1.825 16.953 12.383 1 98.38 112 TRP A O 1
ATOM 918 N N . THR A 1 113 ? 2.877 15.031 12.102 1 97.5 113 THR A N 1
ATOM 919 C CA . THR A 1 113 ? 4.199 15.578 12.383 1 97.5 113 THR A CA 1
ATOM 920 C C . THR A 1 113 ? 5.223 15.078 11.367 1 97.5 113 THR A C 1
ATOM 922 O O . THR A 1 113 ? 5.266 13.883 11.062 1 97.5 113 THR A O 1
ATOM 925 N N . TYR A 1 114 ? 6.062 16.016 10.914 1 97 114 TYR A N 1
ATOM 926 C CA . TYR A 1 114 ? 7.148 15.586 10.047 1 97 114 TYR A CA 1
ATOM 927 C C . TYR A 1 114 ? 8.188 14.781 10.828 1 97 114 TYR A C 1
ATOM 929 O O . TYR A 1 114 ? 8.484 15.102 11.977 1 97 114 TYR A O 1
ATOM 937 N N . ILE A 1 115 ? 8.719 13.766 10.125 1 95.81 115 ILE A N 1
ATOM 938 C CA . ILE A 1 115 ? 9.875 13.055 10.656 1 95.81 115 ILE A CA 1
ATOM 939 C C . ILE A 1 115 ? 11.055 13.203 9.703 1 95.81 115 ILE A C 1
ATOM 941 O O . ILE A 1 115 ? 10.977 13.938 8.711 1 95.81 115 ILE A O 1
ATOM 945 N N . SER A 1 116 ? 12.164 12.539 10.047 1 96.19 116 SER A N 1
ATOM 946 C CA . SER A 1 116 ? 13.359 12.656 9.219 1 96.19 116 SER A CA 1
ATOM 947 C C . SER A 1 116 ? 13.07 12.242 7.781 1 96.19 116 SER A C 1
ATOM 949 O O . SER A 1 116 ? 12.359 11.266 7.539 1 96.19 116 SER A O 1
ATOM 951 N N . SER A 1 117 ? 13.695 12.945 6.91 1 96.25 117 SER A N 1
ATOM 952 C CA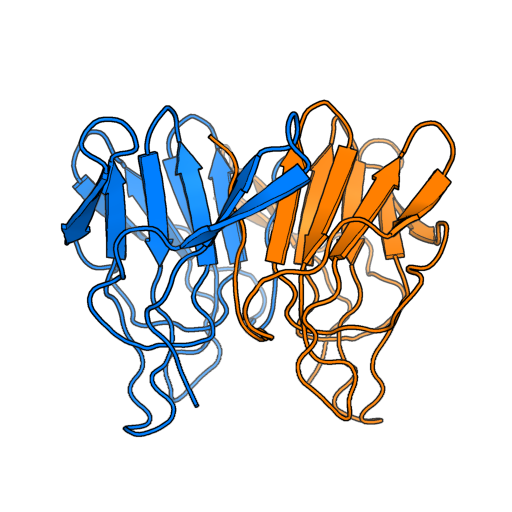 . SER A 1 117 ? 13.5 12.664 5.492 1 96.25 117 SER A CA 1
ATOM 953 C C . SER A 1 117 ? 14.258 11.406 5.062 1 96.25 117 SER A C 1
ATOM 955 O O . SER A 1 117 ? 15.336 11.125 5.586 1 96.25 117 SER A O 1
ATOM 957 N N . MET A 1 118 ? 13.648 10.727 4.125 1 95.88 118 MET A N 1
ATOM 958 C CA . MET A 1 118 ? 14.344 9.586 3.523 1 95.88 118 MET A CA 1
ATOM 959 C C . MET A 1 118 ? 15.625 10.039 2.826 1 95.88 118 MET A C 1
ATOM 961 O O . MET A 1 118 ? 15.797 11.227 2.543 1 95.88 118 MET A O 1
ATOM 965 N N . ILE A 1 119 ? 16.484 9.102 2.496 1 94.88 119 ILE A N 1
ATOM 966 C CA . ILE A 1 119 ? 17.734 9.383 1.795 1 94.88 119 ILE A CA 1
ATOM 967 C C . ILE A 1 119 ? 17.438 9.734 0.34 1 94.88 119 ILE A C 1
ATOM 969 O O . ILE A 1 119 ? 17.984 10.703 -0.192 1 94.88 119 ILE A O 1
ATOM 973 N N . ILE A 1 120 ? 16.578 9.008 -0.326 1 93.75 120 ILE A N 1
ATOM 974 C CA . ILE A 1 120 ? 16.25 9.156 -1.739 1 93.75 120 ILE A CA 1
ATOM 975 C C . ILE A 1 120 ? 14.766 9.484 -1.892 1 93.75 120 ILE A C 1
ATOM 977 O O . ILE A 1 120 ? 13.914 8.852 -1.258 1 93.75 120 ILE A O 1
ATOM 981 N N . PRO A 1 121 ? 14.477 10.5 -2.684 1 94.44 121 PRO A N 1
ATOM 982 C CA . PRO A 1 121 ? 13.062 10.711 -2.994 1 94.44 121 PRO A CA 1
ATOM 983 C C . PRO A 1 121 ? 12.438 9.531 -3.738 1 94.44 121 PRO A C 1
ATOM 985 O O . PRO A 1 121 ? 13.086 8.938 -4.609 1 94.44 121 PRO A O 1
ATOM 988 N N . ARG A 1 122 ? 11.188 9.188 -3.369 1 93.56 122 ARG A N 1
ATOM 989 C CA . ARG A 1 122 ? 10.547 8.016 -3.951 1 93.56 122 ARG A CA 1
ATOM 990 C C . ARG A 1 122 ? 9.055 8.258 -4.168 1 93.56 122 ARG A C 1
ATOM 992 O O . ARG A 1 122 ? 8.398 8.891 -3.338 1 93.56 122 ARG A O 1
ATOM 999 N N . ALA A 1 123 ? 8.602 7.77 -5.277 1 93.5 123 ALA A N 1
ATOM 1000 C CA . ALA A 1 123 ? 7.176 7.633 -5.566 1 93.5 123 ALA A CA 1
ATOM 1001 C C . ALA A 1 123 ? 6.875 6.273 -6.188 1 93.5 123 ALA A C 1
ATOM 1003 O O . ALA A 1 123 ? 7.707 5.711 -6.906 1 93.5 123 ALA A O 1
ATOM 1004 N N . GLY A 1 124 ? 5.609 5.766 -5.938 1 92.88 124 GLY A N 1
ATOM 1005 C CA . GLY A 1 124 ? 5.32 4.418 -6.395 1 92.88 124 GLY A CA 1
ATOM 1006 C C . GLY A 1 124 ? 6.027 3.348 -5.59 1 92.88 124 GLY A C 1
ATOM 1007 O O . GLY A 1 124 ? 6.305 2.26 -6.098 1 92.88 124 GLY A O 1
ATOM 1008 N N . CYS A 1 125 ? 6.348 3.744 -4.387 1 91.31 125 CYS A N 1
ATOM 1009 C CA . CYS A 1 125 ? 7.012 2.83 -3.463 1 91.31 125 CYS A CA 1
ATOM 1010 C C . CYS A 1 125 ? 6.027 2.275 -2.441 1 91.31 125 CYS A C 1
ATOM 1012 O O . CYS A 1 125 ? 4.832 2.57 -2.5 1 91.31 125 CYS A O 1
ATOM 1014 N N . SER A 1 126 ? 6.527 1.393 -1.609 1 95.44 126 SER A N 1
ATOM 1015 C CA . SER A 1 126 ? 5.746 0.779 -0.54 1 95.44 126 SER A CA 1
ATOM 1016 C C . SER A 1 126 ? 6.551 0.695 0.752 1 95.44 126 SER A C 1
ATOM 1018 O O . SER A 1 126 ? 7.777 0.818 0.735 1 95.44 126 SER A O 1
ATOM 1020 N N . ALA A 1 127 ? 5.855 0.625 1.828 1 96.06 127 ALA A N 1
ATOM 1021 C CA . ALA A 1 127 ? 6.5 0.506 3.131 1 96.06 127 ALA A CA 1
ATOM 1022 C C . ALA A 1 127 ? 5.934 -0.668 3.922 1 96.06 127 ALA A C 1
ATOM 1024 O O . ALA A 1 127 ? 4.742 -0.979 3.816 1 96.06 127 ALA A O 1
ATOM 1025 N N . ALA A 1 128 ? 6.734 -1.321 4.664 1 95.25 128 ALA A N 1
ATOM 1026 C CA . ALA A 1 128 ? 6.367 -2.408 5.566 1 95.25 128 ALA A CA 1
ATOM 1027 C C . ALA A 1 128 ? 7.184 -2.354 6.855 1 95.25 128 ALA A C 1
ATOM 1029 O O . ALA A 1 128 ? 8.266 -1.764 6.887 1 95.25 128 ALA A O 1
ATOM 1030 N N . VAL A 1 129 ? 6.637 -2.916 7.93 1 92.38 129 VAL A N 1
ATOM 1031 C CA . VAL A 1 129 ? 7.309 -2.877 9.227 1 92.38 129 VAL A CA 1
ATOM 1032 C C . VAL A 1 129 ? 7.516 -4.297 9.742 1 92.38 129 VAL A C 1
ATOM 1034 O O . VAL A 1 129 ? 6.621 -5.141 9.641 1 92.38 129 VAL A O 1
ATOM 1037 N N . VAL A 1 130 ? 8.68 -4.59 10.203 1 90.56 130 VAL A N 1
ATOM 1038 C CA . VAL A 1 130 ? 8.992 -5.844 10.875 1 90.56 130 VAL A CA 1
ATOM 1039 C C . VAL A 1 130 ? 9.586 -5.555 12.25 1 90.56 130 VAL A C 1
ATOM 1041 O O . VAL A 1 130 ? 10.312 -4.578 12.43 1 90.56 130 VAL A O 1
ATOM 1044 N N . MET B 1 1 ? 13.617 7.895 -12.406 1 77.19 1 MET B N 1
ATOM 1045 C CA . MET B 1 1 ? 14.062 6.555 -12.789 1 77.19 1 MET B CA 1
ATOM 1046 C C . MET B 1 1 ? 13.68 5.527 -11.727 1 77.19 1 MET B C 1
ATOM 1048 O O . MET B 1 1 ? 13.633 5.844 -10.539 1 77.19 1 MET B O 1
ATOM 1052 N N . ASP B 1 2 ? 13.312 4.305 -12.188 1 87.94 2 ASP B N 1
ATOM 1053 C CA . ASP B 1 2 ? 12.992 3.223 -11.266 1 87.94 2 ASP B CA 1
ATOM 1054 C C . ASP B 1 2 ? 14.234 2.756 -10.508 1 87.94 2 ASP B C 1
ATOM 1056 O O . ASP B 1 2 ? 15.344 2.797 -11.039 1 87.94 2 ASP B O 1
ATOM 1060 N N . ARG B 1 3 ? 14.078 2.426 -9.273 1 85.5 3 ARG B N 1
ATOM 1061 C CA . ARG B 1 3 ? 15.18 1.999 -8.422 1 85.5 3 ARG B CA 1
ATOM 1062 C C . ARG B 1 3 ? 14.875 0.652 -7.77 1 85.5 3 ARG B C 1
ATOM 1064 O O . ARG B 1 3 ? 13.711 0.317 -7.535 1 85.5 3 ARG B O 1
ATOM 1071 N N . ALA B 1 4 ? 15.969 -0.051 -7.516 1 91.19 4 ALA B N 1
ATOM 1072 C CA . ALA B 1 4 ? 15.852 -1.295 -6.762 1 91.19 4 ALA B CA 1
ATOM 1073 C C . ALA B 1 4 ? 16.188 -1.074 -5.285 1 91.19 4 ALA B C 1
ATOM 1075 O O . ALA B 1 4 ? 16.062 -1.992 -4.473 1 91.19 4 ALA B O 1
ATOM 1076 N N . SER B 1 5 ? 16.516 0.072 -4.969 1 93.38 5 SER B N 1
ATOM 1077 C CA . SER B 1 5 ? 17.031 0.343 -3.633 1 93.38 5 SER B CA 1
ATOM 1078 C C . SER B 1 5 ? 15.93 0.252 -2.58 1 93.38 5 SER B C 1
ATOM 1080 O O . SER B 1 5 ? 14.758 0.5 -2.877 1 93.38 5 SER B O 1
ATOM 1082 N N . VAL B 1 6 ? 16.344 -0.112 -1.376 1 95.44 6 VAL B N 1
ATOM 1083 C CA . VAL B 1 6 ? 15.5 -0.218 -0.193 1 95.44 6 VAL B CA 1
ATOM 1084 C C . VAL B 1 6 ? 16.156 0.509 0.979 1 95.44 6 VAL B C 1
ATOM 1086 O O . VAL B 1 6 ? 17.375 0.405 1.182 1 95.44 6 VAL B O 1
ATOM 1089 N N . GLU B 1 7 ? 15.336 1.235 1.681 1 96 7 GLU B N 1
ATOM 1090 C CA . GLU B 1 7 ? 15.836 1.909 2.875 1 96 7 GLU B CA 1
ATOM 1091 C C . GLU B 1 7 ? 15.07 1.472 4.117 1 96 7 GLU B C 1
ATOM 1093 O O . GLU B 1 7 ? 13.891 1.122 4.035 1 96 7 GLU B O 1
ATOM 1098 N N . CYS B 1 8 ? 15.75 1.51 5.207 1 95.25 8 CYS B N 1
ATOM 1099 C CA . CYS B 1 8 ? 15.203 1.136 6.508 1 95.25 8 CYS B CA 1
ATOM 1100 C C . CYS B 1 8 ? 15.266 2.307 7.48 1 95.25 8 CYS B C 1
ATOM 1102 O O . CYS B 1 8 ? 16.281 2.984 7.582 1 95.25 8 CYS B O 1
ATOM 1104 N N . PHE B 1 9 ? 14.172 2.52 8.133 1 95.44 9 PHE B N 1
ATOM 1105 C CA . PHE B 1 9 ? 14.078 3.564 9.141 1 95.44 9 PHE B CA 1
ATOM 1106 C C . PHE B 1 9 ? 14.094 2.965 10.547 1 95.44 9 PHE B C 1
ATOM 1108 O O . PHE B 1 9 ? 13.336 2.041 10.836 1 95.44 9 PHE B O 1
ATOM 1115 N N . ASP B 1 10 ? 14.953 3.484 11.367 1 92.62 10 ASP B N 1
ATOM 1116 C CA . ASP B 1 10 ? 14.969 3.139 12.781 1 92.62 10 ASP B CA 1
ATOM 1117 C C . ASP B 1 10 ? 14.281 4.215 13.617 1 92.62 10 ASP B C 1
ATOM 1119 O O . ASP B 1 10 ? 14.82 5.312 13.789 1 92.62 10 ASP B O 1
ATOM 1123 N N . PRO B 1 11 ? 13.133 3.883 14.133 1 87.75 11 PRO B N 1
ATOM 1124 C CA . PRO B 1 11 ? 12.391 4.914 14.859 1 87.75 11 PRO B CA 1
ATOM 1125 C C . PRO B 1 11 ? 13.109 5.375 16.125 1 87.75 11 PRO B C 1
ATOM 1127 O O . PRO B 1 11 ? 12.828 6.465 16.625 1 87.75 11 PRO B O 1
ATOM 1130 N N . GLU B 1 12 ? 13.961 4.531 16.672 1 89.81 12 GLU B N 1
ATOM 1131 C CA . GLU B 1 12 ? 14.688 4.914 17.875 1 89.81 12 GLU B CA 1
ATOM 1132 C C . GLU B 1 12 ? 15.758 5.961 17.562 1 89.81 12 GLU B C 1
ATOM 1134 O O . GLU B 1 12 ? 15.891 6.957 18.281 1 89.81 12 GLU B O 1
ATOM 1139 N N . THR B 1 13 ? 16.469 5.824 16.516 1 92.38 13 THR B N 1
ATOM 1140 C CA . THR B 1 13 ? 17.547 6.738 16.156 1 92.38 13 THR B CA 1
ATOM 1141 C C . THR B 1 13 ? 17.062 7.777 15.148 1 92.38 13 THR B C 1
ATOM 1143 O O . THR B 1 13 ? 17.75 8.781 14.914 1 92.38 13 THR B O 1
ATOM 1146 N N . GLU B 1 14 ? 15.898 7.512 14.555 1 91.75 14 GLU B N 1
ATOM 1147 C CA . GLU B 1 14 ? 15.312 8.367 13.523 1 91.75 14 GLU B CA 1
ATOM 1148 C C . GLU B 1 14 ? 16.25 8.5 12.328 1 91.75 14 GLU B C 1
ATOM 1150 O O . GLU B 1 14 ? 16.406 9.594 11.773 1 91.75 14 GLU B O 1
ATOM 1155 N N . GLU B 1 15 ? 16.891 7.41 11.992 1 94.31 15 GLU B N 1
ATOM 1156 C CA . GLU B 1 15 ? 17.828 7.41 10.875 1 94.31 15 GLU B CA 1
ATOM 1157 C C . GLU B 1 15 ? 17.391 6.445 9.773 1 94.31 15 GLU B C 1
ATOM 1159 O O . GLU B 1 15 ? 16.812 5.395 10.062 1 94.31 15 GLU B O 1
ATOM 1164 N N . TRP B 1 16 ? 17.703 6.887 8.578 1 95.88 16 TRP B N 1
ATOM 1165 C CA . TRP B 1 16 ? 17.484 6.051 7.398 1 95.88 16 TRP B CA 1
ATOM 1166 C C . TRP B 1 16 ? 18.797 5.426 6.934 1 95.88 16 TRP B C 1
ATOM 1168 O O . TRP B 1 16 ? 19.844 6.086 6.922 1 95.88 16 TRP B O 1
ATOM 1178 N N . THR B 1 17 ? 18.703 4.164 6.59 1 95.94 17 THR B N 1
ATOM 1179 C CA . THR B 1 17 ? 19.875 3.477 6.047 1 95.94 17 THR B CA 1
ATOM 1180 C C . THR B 1 17 ? 19.484 2.637 4.832 1 95.94 17 THR B C 1
ATOM 1182 O O . THR B 1 17 ? 18.391 2.084 4.777 1 95.94 17 THR B O 1
ATOM 1185 N N . LEU B 1 18 ? 20.438 2.564 3.912 1 95.31 18 LEU B N 1
ATOM 1186 C CA . LEU B 1 18 ? 20.203 1.684 2.773 1 95.31 18 LEU B CA 1
ATOM 1187 C C . LEU B 1 18 ? 20.469 0.23 3.146 1 95.31 18 LEU B C 1
ATOM 1189 O O . LEU B 1 18 ? 21.422 -0.063 3.879 1 95.31 18 LEU B O 1
ATOM 1193 N N . VAL B 1 19 ? 19.594 -0.653 2.631 1 94.88 19 VAL B N 1
ATOM 1194 C CA . VAL B 1 19 ? 19.812 -2.084 2.82 1 94.88 19 VAL B CA 1
ATOM 1195 C C . VAL B 1 19 ? 19.953 -2.77 1.463 1 94.88 19 VAL B C 1
ATOM 1197 O O . VAL B 1 19 ? 20.062 -2.104 0.431 1 94.88 19 VAL B O 1
ATOM 1200 N N . ALA B 1 20 ? 20.062 -4.129 1.516 1 95.69 20 ALA B N 1
ATOM 1201 C CA . ALA B 1 20 ? 20.25 -4.891 0.283 1 95.69 20 ALA B CA 1
ATOM 1202 C C . ALA B 1 20 ? 19.219 -4.496 -0.768 1 95.69 20 ALA B C 1
ATOM 1204 O O . ALA B 1 20 ? 18.047 -4.309 -0.45 1 95.69 20 ALA B O 1
ATOM 1205 N N . GLU B 1 21 ? 19.672 -4.434 -1.925 1 95.81 21 GLU B N 1
ATOM 1206 C CA . GLU B 1 21 ? 18.781 -4.043 -3.025 1 95.81 21 GLU B CA 1
ATOM 1207 C C . GLU B 1 21 ? 17.953 -5.227 -3.516 1 95.81 21 GLU B C 1
ATOM 1209 O O . GLU B 1 21 ? 18.375 -6.383 -3.389 1 95.81 21 GLU B O 1
ATOM 1214 N N . MET B 1 22 ? 16.797 -4.867 -4.035 1 94.81 22 MET B N 1
ATOM 1215 C CA . MET B 1 22 ? 16 -5.883 -4.707 1 94.81 22 MET B CA 1
ATOM 1216 C C . MET B 1 22 ? 16.625 -6.281 -6.039 1 94.81 22 MET B C 1
ATOM 1218 O O . MET B 1 22 ? 17.594 -5.668 -6.48 1 94.81 22 MET B O 1
ATOM 1222 N N . GLU B 1 23 ? 16.078 -7.273 -6.645 1 90.75 23 GLU B N 1
ATOM 1223 C CA . GLU B 1 23 ? 16.641 -7.82 -7.875 1 90.75 23 GLU B CA 1
ATOM 1224 C C . GLU B 1 23 ? 16.453 -6.852 -9.039 1 90.75 23 GLU B C 1
ATOM 1226 O O . GLU B 1 23 ? 17.375 -6.664 -9.844 1 90.75 23 GLU B O 1
ATOM 1231 N N . LYS B 1 24 ? 15.281 -6.297 -9.133 1 90.44 24 LYS B N 1
ATOM 1232 C CA . LYS B 1 24 ? 14.961 -5.48 -10.297 1 90.44 24 LYS B CA 1
ATOM 1233 C C . LYS B 1 24 ? 14.531 -4.074 -9.883 1 90.44 24 LYS B C 1
ATOM 1235 O O . LYS B 1 24 ? 13.742 -3.912 -8.945 1 90.44 24 LYS B O 1
ATOM 1240 N N . PRO B 1 25 ? 15.078 -3.092 -10.57 1 92.12 25 PRO B N 1
ATOM 1241 C CA . PRO B 1 25 ? 14.484 -1.765 -10.398 1 92.12 25 PRO B CA 1
ATOM 1242 C C . PRO B 1 25 ? 13.062 -1.681 -10.945 1 92.12 25 PRO B C 1
ATOM 1244 O O . PRO B 1 25 ? 12.812 -2.061 -12.094 1 92.12 25 PRO B O 1
ATOM 1247 N N . ARG B 1 26 ? 12.133 -1.231 -10.125 1 92.75 26 ARG B N 1
ATOM 1248 C CA . ARG B 1 26 ? 10.734 -1.159 -10.547 1 92.75 26 ARG B CA 1
ATOM 1249 C C . ARG B 1 26 ? 9.938 -0.228 -9.641 1 92.75 26 ARG B C 1
ATOM 1251 O O . ARG B 1 26 ? 10.375 0.095 -8.531 1 92.75 26 ARG B O 1
ATOM 1258 N N . SER B 1 27 ? 8.797 0.199 -10.188 1 93.62 27 SER B N 1
ATOM 1259 C CA . SER B 1 27 ? 7.832 0.995 -9.445 1 93.62 27 SER B CA 1
ATOM 1260 C C . SER B 1 27 ? 6.461 0.328 -9.43 1 93.62 27 SER B C 1
ATOM 1262 O O . SER B 1 27 ? 6.211 -0.604 -10.195 1 93.62 27 SER B O 1
ATOM 1264 N N . GLY B 1 28 ? 5.637 0.759 -8.516 1 95.75 28 GLY B N 1
ATOM 1265 C CA . GLY B 1 28 ? 4.289 0.218 -8.453 1 95.75 28 GLY B CA 1
ATOM 1266 C C . GLY B 1 28 ? 4.219 -1.124 -7.746 1 95.75 28 GLY B C 1
ATOM 1267 O O . GLY B 1 28 ? 3.209 -1.826 -7.836 1 95.75 28 GLY B O 1
ATOM 1268 N N . LEU B 1 29 ? 5.34 -1.489 -7.094 1 96.06 29 LEU B N 1
ATOM 1269 C CA . LEU B 1 29 ? 5.324 -2.689 -6.266 1 96.06 29 LEU B CA 1
ATOM 1270 C C . LEU B 1 29 ? 4.672 -2.41 -4.914 1 96.06 29 LEU B C 1
ATOM 1272 O O . LEU B 1 29 ? 4.508 -1.251 -4.527 1 96.06 29 LEU B O 1
ATOM 1276 N N . VAL B 1 30 ? 4.266 -3.434 -4.219 1 97 30 VAL B N 1
ATOM 1277 C CA . VAL B 1 30 ? 3.695 -3.305 -2.881 1 97 30 VAL B CA 1
ATOM 1278 C C . VAL B 1 30 ? 4.43 -4.23 -1.914 1 97 30 VAL B C 1
ATOM 1280 O O . VAL B 1 30 ? 4.73 -5.379 -2.248 1 97 30 VAL B O 1
ATOM 1283 N N . LEU B 1 31 ? 4.707 -3.682 -0.72 1 97.19 31 LEU B N 1
ATOM 1284 C CA . LEU B 1 31 ? 5.363 -4.461 0.325 1 97.19 31 LEU B CA 1
ATOM 1285 C C . LEU B 1 31 ? 4.355 -4.922 1.372 1 97.19 31 LEU B C 1
ATOM 1287 O O . LEU B 1 31 ? 3.42 -4.191 1.704 1 97.19 31 LEU B O 1
ATOM 1291 N N . MET B 1 32 ? 4.652 -6.121 1.899 1 96.69 32 MET B N 1
ATOM 1292 C CA . MET B 1 32 ? 3.918 -6.633 3.053 1 96.69 32 MET B CA 1
ATOM 1293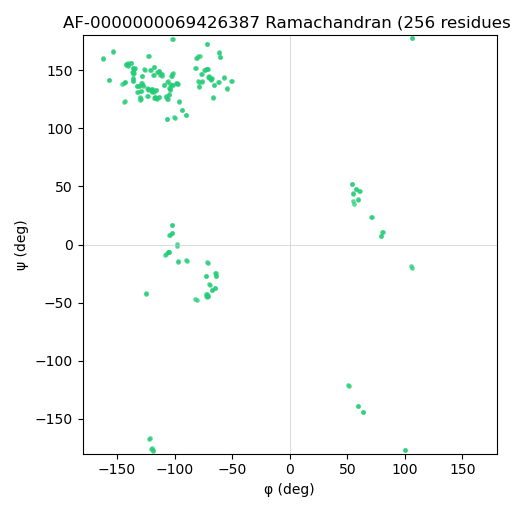 C C . MET B 1 32 ? 4.836 -7.426 3.975 1 96.69 32 MET B C 1
ATOM 1295 O O . MET B 1 32 ? 5.68 -8.188 3.506 1 96.69 32 MET B O 1
ATOM 1299 N N . ALA B 1 33 ? 4.605 -7.191 5.242 1 95.94 33 ALA B N 1
ATOM 1300 C CA . ALA B 1 33 ? 5.426 -7.922 6.207 1 95.94 33 ALA B CA 1
ATOM 1301 C C . ALA B 1 33 ? 4.629 -9.047 6.863 1 95.94 33 ALA B C 1
ATOM 1303 O O . ALA B 1 33 ? 3.455 -8.867 7.195 1 95.94 33 ALA B O 1
ATOM 1304 N N . ILE B 1 34 ? 5.219 -10.195 6.949 1 94.06 34 ILE B N 1
ATOM 1305 C CA . ILE B 1 34 ? 4.77 -11.297 7.789 1 94.06 34 ILE B CA 1
ATOM 1306 C C . ILE B 1 34 ? 5.938 -11.82 8.625 1 94.06 34 ILE B C 1
ATOM 1308 O O . ILE B 1 34 ? 6.961 -12.242 8.078 1 94.06 34 ILE B O 1
ATOM 1312 N N . ASP B 1 35 ? 5.676 -11.859 9.93 1 92.94 35 ASP B N 1
ATOM 1313 C CA . ASP B 1 35 ? 6.734 -12.312 10.828 1 92.94 35 ASP B CA 1
ATOM 1314 C C . ASP B 1 35 ? 8.031 -11.555 10.57 1 92.94 35 ASP B C 1
ATOM 1316 O O . ASP B 1 35 ? 8.07 -10.32 10.656 1 92.94 35 ASP B O 1
ATOM 1320 N N . HIS B 1 36 ? 9.117 -12.234 10.242 1 94.94 36 HIS B N 1
ATOM 1321 C CA . HIS B 1 36 ? 10.383 -11.539 10.07 1 94.94 36 HIS B CA 1
ATOM 1322 C C . HIS B 1 36 ? 10.703 -11.344 8.594 1 94.94 36 HIS B C 1
ATOM 1324 O O . HIS B 1 36 ? 11.852 -11.062 8.234 1 94.94 36 HIS B O 1
ATOM 1330 N N . TYR B 1 37 ? 9.625 -11.5 7.758 1 96.94 37 TYR B N 1
ATOM 1331 C CA . TYR B 1 37 ? 9.852 -11.367 6.324 1 96.94 37 TYR B CA 1
ATOM 1332 C C . TYR B 1 37 ? 9.109 -10.156 5.77 1 96.94 37 TYR B C 1
ATOM 1334 O O . TYR B 1 37 ? 8.055 -9.773 6.285 1 96.94 37 TYR B O 1
ATOM 1342 N N . ILE B 1 38 ? 9.703 -9.562 4.742 1 97.5 38 ILE B N 1
ATOM 1343 C CA . ILE B 1 38 ? 9.055 -8.555 3.916 1 97.5 38 ILE B CA 1
ATOM 1344 C C . ILE B 1 38 ? 8.93 -9.062 2.48 1 97.5 38 ILE B C 1
ATOM 1346 O O . ILE B 1 38 ? 9.914 -9.5 1.883 1 97.5 38 ILE B O 1
ATOM 1350 N N . TYR B 1 39 ? 7.797 -9.039 1.973 1 97.88 39 TYR B N 1
ATOM 1351 C CA . TYR B 1 39 ? 7.516 -9.477 0.608 1 97.88 39 TYR B CA 1
ATOM 1352 C C . TYR B 1 39 ? 7.312 -8.273 -0.313 1 97.88 39 TYR B C 1
ATOM 1354 O O . TYR B 1 39 ? 6.668 -7.297 0.065 1 97.88 39 TYR B O 1
ATOM 1362 N N . ALA B 1 40 ? 7.859 -8.328 -1.483 1 97.75 40 ALA B N 1
ATOM 1363 C CA . ALA B 1 40 ? 7.672 -7.312 -2.52 1 97.75 40 ALA B CA 1
ATOM 1364 C C . ALA B 1 40 ? 6.98 -7.902 -3.744 1 97.75 40 ALA B C 1
ATOM 1366 O O . ALA B 1 40 ? 7.465 -8.867 -4.336 1 97.75 40 ALA B O 1
ATOM 1367 N N . PHE B 1 41 ? 5.902 -7.27 -4.152 1 97.06 41 PHE B N 1
ATOM 1368 C CA . PHE B 1 41 ? 5.051 -7.855 -5.18 1 97.06 41 PHE B CA 1
ATOM 1369 C C . PHE B 1 41 ? 5.051 -6.996 -6.441 1 97.06 41 PHE B C 1
ATOM 1371 O O . PHE B 1 41 ? 4.68 -5.824 -6.398 1 97.06 41 PHE B O 1
ATOM 1378 N N . GLY B 1 42 ? 5.398 -7.727 -7.543 1 97.25 42 GLY B N 1
ATOM 1379 C CA . GLY B 1 42 ? 5.141 -7.199 -8.875 1 97.25 42 GLY B CA 1
ATOM 1380 C C . GLY B 1 42 ? 5.832 -5.875 -9.141 1 97.25 42 GLY B C 1
ATOM 1381 O O . GLY B 1 42 ? 7.004 -5.703 -8.797 1 97.25 42 GLY B O 1
ATOM 1382 N N . GLY B 1 43 ? 5.109 -5.004 -9.789 1 96.88 43 GLY B N 1
ATOM 1383 C CA . GLY B 1 43 ? 5.648 -3.715 -10.203 1 96.88 43 GLY B CA 1
ATOM 1384 C C . GLY B 1 43 ? 5.918 -3.627 -11.688 1 96.88 43 GLY B C 1
ATOM 1385 O O . GLY B 1 43 ? 5.578 -4.543 -12.445 1 96.88 43 GLY B O 1
ATOM 1386 N N . ARG B 1 44 ? 6.336 -2.49 -11.961 1 95.94 44 ARG B N 1
ATOM 1387 C CA . ARG B 1 44 ? 6.617 -2.178 -13.359 1 95.94 44 ARG B CA 1
ATOM 1388 C C . ARG B 1 44 ? 8.008 -1.585 -13.516 1 95.94 44 ARG B C 1
ATOM 1390 O O . ARG B 1 44 ? 8.445 -0.771 -12.703 1 95.94 44 ARG B O 1
ATOM 1397 N N . CYS B 1 45 ? 8.656 -2.027 -14.547 1 93.44 45 CYS B N 1
ATOM 1398 C CA . CYS B 1 45 ? 9.867 -1.331 -14.984 1 93.44 45 CYS B CA 1
ATOM 1399 C C . CYS B 1 45 ? 9.539 -0.305 -16.062 1 93.44 45 CYS B C 1
ATOM 1401 O O . CYS B 1 45 ? 9.195 -0.67 -17.188 1 93.44 45 CYS B O 1
ATOM 1403 N N . ARG B 1 46 ? 9.734 0.903 -15.781 1 89.5 46 ARG B N 1
ATOM 1404 C CA . ARG B 1 46 ? 9.328 1.973 -16.688 1 89.5 46 ARG B CA 1
ATOM 1405 C C . ARG B 1 46 ? 10.156 1.955 -17.969 1 89.5 46 ARG B C 1
ATOM 1407 O O . ARG B 1 46 ? 9.633 2.189 -19.047 1 89.5 46 ARG B O 1
ATOM 1414 N N . HIS B 1 47 ? 11.406 1.677 -17.797 1 88.12 47 HIS B N 1
ATOM 1415 C CA . HIS B 1 47 ? 12.328 1.745 -18.922 1 88.12 47 HIS B CA 1
ATOM 1416 C C . HIS B 1 47 ? 11.984 0.707 -19.984 1 88.12 47 HIS B C 1
ATOM 1418 O O . HIS B 1 47 ? 12.055 0.991 -21.188 1 88.12 47 HIS B O 1
ATOM 1424 N N . THR B 1 48 ? 11.578 -0.411 -19.609 1 88.44 48 THR B N 1
ATOM 1425 C CA . THR B 1 48 ? 11.281 -1.487 -20.547 1 88.44 48 THR B CA 1
ATOM 1426 C C . THR B 1 48 ? 9.773 -1.667 -20.703 1 88.44 48 THR B C 1
ATOM 1428 O O . THR B 1 48 ? 9.312 -2.467 -21.531 1 88.44 48 THR B O 1
ATOM 1431 N N . ASP B 1 49 ? 9.047 -0.944 -19.906 1 91.06 49 ASP B N 1
ATOM 1432 C CA . ASP B 1 49 ? 7.594 -1.039 -19.844 1 91.06 49 ASP B CA 1
ATOM 1433 C C . ASP B 1 49 ? 7.148 -2.475 -19.578 1 91.06 49 ASP B C 1
ATOM 1435 O O . ASP B 1 49 ? 6.215 -2.973 -20.203 1 91.06 49 ASP B O 1
ATOM 1439 N N . ARG B 1 50 ? 7.84 -3.088 -18.828 1 94.38 50 ARG B N 1
ATOM 1440 C CA . ARG B 1 50 ? 7.535 -4.461 -18.438 1 94.38 50 ARG B CA 1
ATOM 1441 C C . ARG B 1 50 ? 6.84 -4.504 -17.078 1 94.38 50 ARG B C 1
ATOM 1443 O O . ARG B 1 50 ? 7.223 -3.781 -16.156 1 94.38 50 ARG B O 1
ATOM 1450 N N . TYR B 1 51 ? 5.84 -5.367 -17 1 96.69 51 TYR B N 1
ATOM 1451 C CA . TYR B 1 51 ? 5.113 -5.629 -15.758 1 96.69 51 TYR B CA 1
ATOM 1452 C C . TYR B 1 51 ? 5.496 -6.988 -15.18 1 96.69 51 TYR B C 1
ATOM 1454 O O . TYR B 1 51 ? 5.625 -7.969 -15.922 1 96.69 51 TYR B O 1
ATOM 1462 N N . PHE B 1 52 ? 5.621 -7.016 -13.922 1 96.31 52 PHE B N 1
ATOM 1463 C CA . PHE B 1 52 ? 6.266 -8.188 -13.344 1 96.31 52 PHE B CA 1
ATOM 1464 C C . PHE B 1 52 ? 5.262 -9.023 -12.555 1 96.31 52 PHE B C 1
ATOM 1466 O O . PHE B 1 52 ? 4.348 -8.484 -11.93 1 96.31 52 PHE B O 1
ATOM 1473 N N . ASP B 1 53 ? 5.43 -10.305 -12.594 1 97.75 53 ASP B N 1
ATOM 1474 C CA . ASP B 1 53 ? 4.762 -11.227 -11.68 1 97.75 53 ASP B CA 1
ATOM 1475 C C . ASP B 1 53 ? 5.707 -11.695 -10.578 1 97.75 53 ASP B C 1
ATOM 1477 O O . ASP B 1 53 ? 5.363 -12.578 -9.789 1 97.75 53 ASP B O 1
ATOM 1481 N N . ILE B 1 54 ? 6.852 -11.094 -10.477 1 96.81 54 ILE B N 1
ATOM 1482 C CA . ILE B 1 54 ? 7.914 -11.5 -9.562 1 96.81 54 ILE B CA 1
ATOM 1483 C C . ILE B 1 54 ? 7.504 -11.188 -8.125 1 96.81 54 ILE B C 1
ATOM 1485 O O . ILE B 1 54 ? 6.84 -10.18 -7.871 1 96.81 54 ILE B O 1
ATOM 1489 N N . VAL B 1 55 ? 7.906 -12.023 -7.262 1 98 55 VAL B N 1
ATOM 1490 C CA . VAL B 1 55 ? 7.801 -11.781 -5.828 1 98 55 VAL B CA 1
ATOM 1491 C C . VAL B 1 55 ? 9.148 -12.047 -5.16 1 98 55 VAL B C 1
ATOM 1493 O O . VAL B 1 55 ? 9.734 -13.117 -5.32 1 98 55 VAL B O 1
ATOM 1496 N N . GLU B 1 56 ? 9.633 -11.062 -4.465 1 97.88 56 GLU B N 1
ATOM 1497 C CA . GLU B 1 56 ? 10.844 -11.195 -3.666 1 97.88 56 GLU B CA 1
ATOM 1498 C C . GLU B 1 56 ? 10.531 -11.133 -2.174 1 97.88 56 GLU B C 1
ATOM 1500 O O . GLU B 1 56 ? 9.609 -10.438 -1.755 1 97.88 56 GLU B O 1
ATOM 1505 N N . ARG B 1 57 ? 11.289 -11.852 -1.483 1 97.75 57 ARG B N 1
ATOM 1506 C CA . ARG B 1 57 ? 11.141 -11.875 -0.032 1 97.75 57 ARG B CA 1
ATOM 1507 C C . ARG B 1 57 ? 12.445 -11.5 0.657 1 97.75 57 ARG B C 1
ATOM 1509 O O . ARG B 1 57 ? 13.5 -12.047 0.343 1 97.75 57 ARG B O 1
ATOM 1516 N N . TYR B 1 58 ? 12.375 -10.578 1.519 1 97.69 58 TYR B N 1
ATOM 1517 C CA . TYR B 1 58 ? 13.508 -10.148 2.324 1 97.69 58 TYR B CA 1
ATOM 1518 C C . TYR B 1 58 ? 13.5 -10.836 3.686 1 97.69 58 TYR B C 1
ATOM 1520 O O . TYR B 1 58 ? 12.523 -10.75 4.426 1 97.69 58 TYR B O 1
ATOM 1528 N N . ASN B 1 59 ? 14.578 -11.516 3.982 1 97.25 59 ASN B N 1
ATOM 1529 C CA . ASN B 1 59 ? 14.805 -12.078 5.309 1 97.25 59 ASN B CA 1
ATOM 1530 C C . ASN B 1 59 ? 15.539 -11.102 6.223 1 97.25 59 ASN B C 1
ATOM 1532 O O . ASN B 1 59 ? 16.703 -10.797 5.988 1 97.25 59 ASN B O 1
ATOM 1536 N N . THR B 1 60 ? 14.805 -10.641 7.215 1 95.12 60 THR B N 1
ATOM 1537 C CA . THR B 1 60 ? 15.375 -9.578 8.039 1 95.12 60 THR B CA 1
ATOM 1538 C C . THR B 1 60 ? 16.484 -10.125 8.922 1 95.12 60 THR B C 1
ATOM 1540 O O . THR B 1 60 ? 17.281 -9.359 9.477 1 95.12 60 THR B O 1
ATOM 1543 N N . VAL B 1 61 ? 16.516 -11.438 9.016 1 95.69 61 VAL B N 1
ATOM 1544 C CA . VAL B 1 61 ? 17.578 -12.07 9.797 1 95.69 61 VAL B CA 1
ATOM 1545 C C . VAL B 1 61 ? 18.844 -12.195 8.953 1 95.69 61 VAL B C 1
ATOM 1547 O O . VAL B 1 61 ? 19.922 -11.781 9.383 1 95.69 61 VAL B O 1
ATOM 1550 N N . THR B 1 62 ? 18.766 -12.664 7.742 1 96.06 62 THR B N 1
ATOM 1551 C CA . THR B 1 62 ? 19.922 -12.836 6.875 1 96.06 62 THR B CA 1
ATOM 1552 C C . THR B 1 62 ? 20.188 -11.57 6.07 1 96.06 62 THR B C 1
ATOM 1554 O O . THR B 1 62 ? 21.266 -11.43 5.477 1 96.06 62 THR B O 1
ATOM 1557 N N . ARG B 1 63 ? 19.266 -10.688 6.035 1 95.69 63 ARG B N 1
ATOM 1558 C CA . ARG B 1 63 ? 19.359 -9.406 5.344 1 95.69 63 ARG B CA 1
ATOM 1559 C C . ARG B 1 63 ? 19.578 -9.602 3.848 1 95.69 63 ARG B C 1
ATOM 1561 O O . ARG B 1 63 ? 20.438 -8.953 3.25 1 95.69 63 ARG B O 1
ATOM 1568 N N . GLN B 1 64 ? 18.797 -10.508 3.297 1 96.62 64 GLN B N 1
ATOM 1569 C CA . GLN B 1 64 ? 18.906 -10.812 1.874 1 96.62 64 GLN B CA 1
ATOM 1570 C C . GLN B 1 64 ? 17.531 -10.922 1.231 1 96.62 64 GLN B C 1
ATOM 1572 O O . GLN B 1 64 ? 16.578 -11.375 1.871 1 96.62 64 GLN B O 1
ATOM 1577 N N . TRP B 1 65 ? 17.531 -10.602 -0.044 1 97.25 65 TRP B N 1
ATOM 1578 C CA . TRP B 1 65 ? 16.359 -10.805 -0.886 1 97.25 65 TRP B CA 1
ATOM 1579 C C . TRP B 1 65 ? 16.484 -12.109 -1.668 1 97.25 65 TRP B C 1
ATOM 1581 O O . TRP B 1 65 ? 17.547 -12.438 -2.186 1 97.25 65 TRP B O 1
ATOM 1591 N N . ASN B 1 66 ? 15.375 -12.812 -1.733 1 97.06 66 ASN B N 1
ATOM 1592 C CA . ASN B 1 66 ? 15.297 -14 -2.58 1 97.06 66 ASN B CA 1
ATOM 1593 C C . ASN B 1 66 ? 13.984 -14.055 -3.355 1 97.06 66 ASN B C 1
ATOM 1595 O O . ASN B 1 66 ? 12.945 -13.641 -2.848 1 97.06 66 ASN B O 1
ATOM 1599 N N . ASN B 1 67 ? 14.125 -14.648 -4.523 1 97.19 67 ASN B N 1
ATOM 1600 C CA . ASN B 1 67 ? 12.898 -14.883 -5.277 1 97.19 67 ASN B CA 1
ATOM 1601 C C . ASN B 1 67 ? 12.109 -16.062 -4.715 1 97.19 67 ASN B C 1
ATOM 1603 O O . ASN B 1 67 ? 12.695 -17.078 -4.32 1 97.19 67 ASN B O 1
ATOM 1607 N N . ILE B 1 68 ? 10.82 -15.883 -4.695 1 97.31 68 ILE B N 1
ATOM 1608 C CA . ILE B 1 68 ? 9.93 -17 -4.375 1 97.31 68 ILE B CA 1
ATOM 1609 C C . ILE B 1 68 ? 8.961 -17.234 -5.535 1 97.31 68 ILE B C 1
ATOM 1611 O O . ILE B 1 68 ? 9.211 -16.797 -6.66 1 97.31 68 ILE B O 1
ATOM 1615 N N . ALA B 1 69 ? 7.855 -18.078 -5.273 1 98.31 69 ALA B N 1
ATOM 1616 C CA . ALA B 1 69 ? 6.918 -18.375 -6.352 1 98.31 69 ALA B CA 1
ATOM 1617 C C . ALA B 1 69 ? 6.367 -17.094 -6.969 1 98.31 69 ALA B C 1
ATOM 1619 O O . ALA B 1 69 ? 5.957 -16.172 -6.25 1 98.31 69 ALA B O 1
ATOM 1620 N N . SER B 1 70 ? 6.352 -17.062 -8.266 1 98.25 70 SER B N 1
ATOM 1621 C CA . SER B 1 70 ? 5.797 -15.906 -8.961 1 98.25 70 SER B CA 1
ATOM 1622 C C . SER B 1 70 ? 4.273 -15.891 -8.883 1 98.25 70 SER B C 1
ATOM 1624 O O . SER B 1 70 ? 3.646 -16.953 -8.758 1 98.25 70 SER B O 1
ATOM 1626 N N . MET B 1 71 ? 3.736 -14.703 -8.906 1 98.31 71 MET B N 1
ATOM 1627 C CA . MET B 1 71 ? 2.283 -14.586 -9 1 98.31 71 MET B CA 1
ATOM 1628 C C . MET B 1 71 ? 1.773 -15.227 -10.289 1 98.31 71 MET B C 1
ATOM 1630 O O . MET B 1 71 ? 2.525 -15.375 -11.258 1 98.31 71 MET B O 1
ATOM 1634 N N . ASN B 1 72 ? 0.474 -15.531 -10.336 1 97.94 72 ASN B N 1
ATOM 1635 C CA . ASN B 1 72 ? -0.153 -16.062 -11.547 1 97.94 72 ASN B CA 1
ATOM 1636 C C . ASN B 1 72 ? -0.309 -14.984 -12.617 1 97.94 72 ASN B C 1
ATOM 1638 O O . ASN B 1 72 ? -0.333 -15.289 -13.812 1 97.94 72 ASN B O 1
ATOM 1642 N N . THR B 1 73 ? -0.409 -13.75 -12.242 1 97.12 73 THR B N 1
ATOM 1643 C CA . THR B 1 73 ? -0.622 -12.625 -13.148 1 97.12 73 THR B CA 1
ATOM 1644 C C . THR B 1 73 ? 0.342 -11.484 -12.836 1 97.12 73 THR B C 1
ATOM 1646 O O . THR B 1 73 ? 0.525 -11.125 -11.672 1 97.12 73 THR B O 1
ATOM 1649 N N . SER B 1 74 ? 0.953 -11.016 -13.867 1 97.5 74 SER B N 1
ATOM 1650 C CA . SER B 1 74 ? 1.748 -9.805 -13.688 1 97.5 74 SER B CA 1
ATOM 1651 C C . SER B 1 74 ? 0.867 -8.609 -13.344 1 97.5 74 SER B C 1
ATOM 1653 O O . SER B 1 74 ? -0.221 -8.453 -13.898 1 97.5 74 SER B O 1
ATOM 1655 N N . ARG B 1 75 ? 1.343 -7.812 -12.383 1 97.25 75 ARG B N 1
ATOM 1656 C CA . ARG B 1 7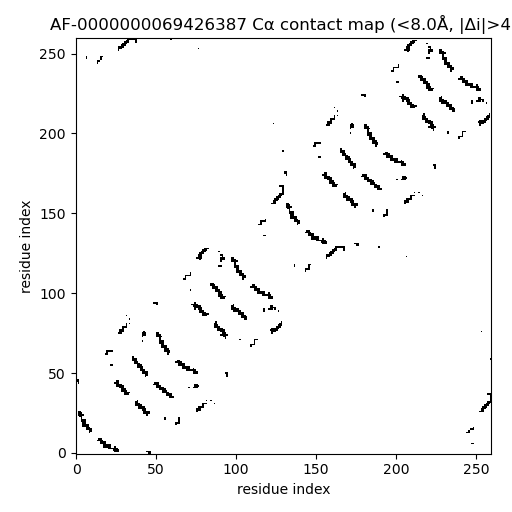5 ? 0.528 -6.664 -12 1 97.25 75 ARG B CA 1
ATOM 1657 C C . ARG B 1 75 ? 1.385 -5.574 -11.359 1 97.25 75 ARG B C 1
ATOM 1659 O O . ARG B 1 75 ? 2.295 -5.871 -10.586 1 97.25 75 ARG B O 1
ATOM 1666 N N . ALA B 1 76 ? 1.062 -4.379 -11.672 1 97.38 76 ALA B N 1
ATOM 1667 C CA . ALA B 1 76 ? 1.563 -3.201 -10.961 1 97.38 76 ALA B CA 1
ATOM 1668 C C . ALA B 1 76 ? 0.437 -2.477 -10.234 1 97.38 76 ALA B C 1
ATOM 1670 O O . ALA B 1 76 ? -0.719 -2.521 -10.664 1 97.38 76 ALA B O 1
ATOM 1671 N N . TRP B 1 77 ? 0.796 -1.849 -9.102 1 96.69 77 TRP B N 1
ATOM 1672 C CA . TRP B 1 77 ? -0.113 -1.039 -8.297 1 96.69 77 TRP B CA 1
ATOM 1673 C C . TRP B 1 77 ? -1.319 -1.857 -7.852 1 96.69 77 TRP B C 1
ATOM 1675 O O . TRP B 1 77 ? -2.463 -1.422 -8 1 96.69 77 TRP B O 1
ATOM 1685 N N . PRO B 1 78 ? -1.068 -3.053 -7.324 1 97.19 78 PRO B N 1
ATOM 1686 C CA . PRO B 1 78 ? -2.176 -3.814 -6.738 1 97.19 78 PRO B CA 1
ATOM 1687 C C . PRO B 1 78 ? -2.516 -3.361 -5.32 1 97.19 78 PRO B C 1
ATOM 1689 O O . PRO B 1 78 ? -1.729 -2.652 -4.688 1 97.19 78 PRO B O 1
ATOM 1692 N N . GLY B 1 79 ? -3.725 -3.678 -4.84 1 97 79 GLY B N 1
ATOM 1693 C CA . GLY B 1 79 ? -3.957 -3.729 -3.404 1 97 79 GLY B CA 1
ATOM 1694 C C . GLY B 1 79 ? -3.449 -5.008 -2.764 1 97 79 GLY B C 1
ATOM 1695 O O . GLY B 1 79 ? -3.594 -6.09 -3.33 1 97 79 GLY B O 1
ATOM 1696 N N . VAL B 1 80 ? -2.807 -4.887 -1.647 1 97.31 80 VAL B N 1
ATOM 1697 C CA . VAL B 1 80 ? -2.277 -6.062 -0.967 1 97.31 80 VAL B CA 1
ATOM 1698 C C . VAL B 1 80 ? -2.566 -5.969 0.529 1 97.31 80 VAL B C 1
ATOM 1700 O O . VAL B 1 80 ? -2.484 -4.887 1.117 1 97.31 80 VAL B O 1
ATOM 1703 N N . THR B 1 81 ? -2.891 -7.031 1.099 1 96.38 81 THR B N 1
ATOM 1704 C CA . THR B 1 81 ? -3.115 -7.094 2.539 1 96.38 81 THR B CA 1
ATOM 1705 C C . THR B 1 81 ? -2.85 -8.5 3.07 1 96.38 81 THR B C 1
ATOM 1707 O O . THR B 1 81 ? -2.652 -9.438 2.293 1 96.38 81 THR B O 1
ATOM 1710 N N . VAL B 1 82 ? -2.734 -8.609 4.359 1 95.62 82 VAL B N 1
ATOM 1711 C CA . VAL B 1 82 ? -2.488 -9.883 5.023 1 95.62 82 VAL B CA 1
ATOM 1712 C C . VAL B 1 82 ? -3.676 -10.242 5.914 1 95.62 82 VAL B C 1
ATOM 1714 O O . VAL B 1 82 ? -4.184 -9.391 6.652 1 95.62 82 VAL B O 1
ATOM 1717 N N . PHE B 1 83 ? -4.086 -11.445 5.785 1 94.25 83 PHE B N 1
ATOM 1718 C CA . PHE B 1 83 ? -5.145 -11.969 6.645 1 94.25 83 PHE B CA 1
ATOM 1719 C C . PHE B 1 83 ? -4.895 -13.43 6.984 1 94.25 83 PHE B C 1
ATOM 1721 O O . PHE B 1 83 ? -4.703 -14.258 6.09 1 94.25 83 PHE B O 1
ATOM 1728 N N . ASP B 1 84 ? -4.828 -13.695 8.32 1 93.62 84 ASP B N 1
ATOM 1729 C CA . ASP B 1 84 ? -4.684 -15.055 8.828 1 93.62 84 ASP B CA 1
ATOM 1730 C C . ASP B 1 84 ? -3.471 -15.75 8.219 1 93.62 84 ASP B C 1
ATOM 1732 O O . ASP B 1 84 ? -3.578 -16.875 7.715 1 93.62 84 ASP B O 1
ATOM 1736 N N . GLY B 1 85 ? -2.424 -15.062 8.148 1 94.56 85 GLY B N 1
ATOM 1737 C CA . GLY B 1 85 ? -1.144 -15.617 7.734 1 94.56 85 GLY B CA 1
ATOM 1738 C C . GLY B 1 85 ? -1.018 -15.773 6.23 1 94.56 85 GLY B C 1
ATOM 1739 O O . GLY B 1 85 ? -0.062 -16.375 5.742 1 94.56 85 GLY B O 1
ATOM 1740 N N . ARG B 1 86 ? -1.976 -15.266 5.477 1 96.06 86 ARG B N 1
ATOM 1741 C CA . ARG B 1 86 ? -1.941 -15.312 4.02 1 96.06 86 ARG B CA 1
ATOM 1742 C C . ARG B 1 86 ? -1.91 -13.914 3.422 1 96.06 86 ARG B C 1
ATOM 1744 O O . ARG B 1 86 ? -2.393 -12.961 4.035 1 96.06 86 ARG B O 1
ATOM 1751 N N . ILE B 1 87 ? -1.338 -13.844 2.273 1 97.44 87 ILE B N 1
ATOM 1752 C CA . ILE B 1 87 ? -1.245 -12.547 1.607 1 97.44 87 ILE B CA 1
ATOM 1753 C C . ILE B 1 87 ? -2.215 -12.5 0.428 1 97.44 87 ILE B C 1
ATOM 1755 O O . ILE B 1 87 ? -2.215 -13.398 -0.417 1 97.44 87 ILE B O 1
ATOM 1759 N N . TYR B 1 88 ? -3.02 -11.508 0.383 1 97.31 88 TYR B N 1
ATOM 1760 C CA . TYR B 1 88 ? -3.984 -11.297 -0.689 1 97.31 88 TYR B CA 1
ATOM 1761 C C . TYR B 1 88 ? -3.543 -10.164 -1.604 1 97.31 88 TYR B C 1
ATOM 1763 O O . TYR B 1 88 ? -3.252 -9.055 -1.139 1 97.31 88 TYR B O 1
ATOM 1771 N N . VAL B 1 89 ? -3.449 -10.422 -2.852 1 98 89 VAL B N 1
ATOM 1772 C CA . VAL B 1 89 ? -3.105 -9.43 -3.867 1 98 89 VAL B CA 1
ATOM 1773 C C . VAL B 1 89 ? -4.297 -9.203 -4.797 1 98 89 VAL B C 1
ATOM 1775 O O . VAL B 1 89 ? -4.828 -10.156 -5.375 1 98 89 VAL B O 1
ATOM 1778 N N . LEU B 1 90 ? -4.672 -7.945 -4.945 1 97.56 90 LEU B N 1
ATOM 1779 C CA . LEU B 1 90 ? -5.934 -7.621 -5.594 1 97.56 90 LEU B CA 1
ATOM 1780 C C . LEU B 1 90 ? -5.727 -6.594 -6.699 1 97.56 90 LEU B C 1
ATOM 1782 O O . LEU B 1 90 ? -5.145 -5.531 -6.469 1 97.56 90 LEU B O 1
ATOM 1786 N N . GLY B 1 91 ? -6.32 -6.922 -7.828 1 97.5 91 GLY B N 1
ATOM 1787 C CA . GLY B 1 91 ? -6.336 -5.961 -8.914 1 97.5 91 GLY B CA 1
ATOM 1788 C C . GLY B 1 91 ? -4.949 -5.629 -9.438 1 97.5 91 GLY B C 1
ATOM 1789 O O . GLY B 1 91 ? -4.102 -6.512 -9.57 1 97.5 91 GLY B O 1
ATOM 1790 N N . GLY B 1 92 ? -4.77 -4.395 -9.812 1 97.5 92 GLY B N 1
ATOM 1791 C CA . GLY B 1 92 ? -3.559 -3.943 -10.477 1 97.5 92 GLY B CA 1
ATOM 1792 C C . GLY B 1 92 ? -3.721 -3.811 -11.984 1 97.5 92 GLY B C 1
ATOM 1793 O O . GLY B 1 92 ? -4.84 -3.867 -12.5 1 97.5 92 GLY B O 1
ATOM 1794 N N . PHE B 1 93 ? -2.594 -3.461 -12.539 1 97.12 93 PHE B N 1
ATOM 1795 C CA . PHE B 1 93 ? -2.518 -3.291 -13.984 1 97.12 93 PHE B CA 1
ATOM 1796 C C . PHE B 1 93 ? -1.492 -4.242 -14.594 1 97.12 93 PHE B C 1
ATOM 1798 O O . PHE B 1 93 ? -0.368 -4.348 -14.094 1 97.12 93 PHE B O 1
ATOM 1805 N N . ASP B 1 94 ? -1.864 -4.93 -15.641 1 96.69 94 ASP B N 1
ATOM 1806 C CA . ASP B 1 94 ? -0.968 -5.957 -16.156 1 96.69 94 ASP B CA 1
ATOM 1807 C C . ASP B 1 94 ? -0.262 -5.488 -17.422 1 96.69 94 ASP B C 1
ATOM 1809 O O . ASP B 1 94 ? 0.406 -6.273 -18.094 1 96.69 94 ASP B O 1
ATOM 1813 N N . GLY B 1 95 ? -0.409 -4.246 -17.75 1 94.06 95 GLY B N 1
ATOM 1814 C CA . GLY B 1 95 ? 0.18 -3.697 -18.953 1 94.06 95 GLY B CA 1
ATOM 1815 C C . GLY B 1 95 ? -0.836 -3.447 -20.047 1 94.06 95 GLY B C 1
ATOM 1816 O O . GLY B 1 95 ? -0.582 -2.67 -20.969 1 94.06 95 GLY B O 1
ATOM 1817 N N . SER B 1 96 ? -1.949 -4.105 -19.922 1 94.12 96 SER B N 1
ATOM 1818 C CA . SER B 1 96 ? -2.99 -3.969 -20.938 1 94.12 96 SER B CA 1
ATOM 1819 C C . SER B 1 96 ? -4.312 -3.537 -20.312 1 94.12 96 SER B C 1
ATOM 1821 O O . SER B 1 96 ? -4.996 -2.654 -20.828 1 94.12 96 SER B O 1
ATOM 1823 N N . CYS B 1 97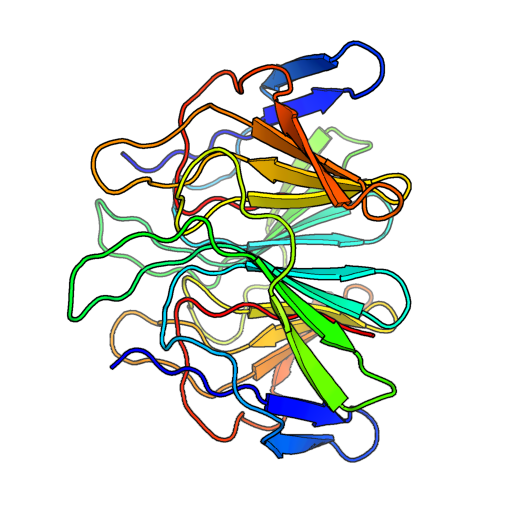 ? -4.605 -4.133 -19.219 1 94.62 97 CYS B N 1
ATOM 1824 C CA . CYS B 1 97 ? -5.895 -3.857 -18.594 1 94.62 97 CYS B CA 1
ATOM 1825 C C . CYS B 1 97 ? -5.762 -3.766 -17.078 1 94.62 97 CYS B C 1
ATOM 1827 O O . CYS B 1 97 ? -4.855 -4.363 -16.5 1 94.62 97 CYS B O 1
ATOM 1829 N N . ARG B 1 98 ? -6.754 -2.971 -16.516 1 96 98 ARG B N 1
ATOM 1830 C CA . ARG B 1 98 ? -6.977 -3.084 -15.078 1 96 98 ARG B CA 1
ATOM 1831 C C . ARG B 1 98 ? -7.566 -4.445 -14.719 1 96 98 ARG B C 1
ATOM 1833 O O . ARG B 1 98 ? -8.422 -4.965 -15.438 1 96 98 ARG B O 1
ATOM 1840 N N . LEU B 1 99 ? -7.141 -4.965 -13.648 1 96.38 99 LEU B N 1
ATOM 1841 C CA . LEU B 1 99 ? -7.496 -6.34 -13.305 1 96.38 99 LEU B CA 1
ATOM 1842 C C . LEU B 1 99 ? -8.594 -6.363 -12.242 1 96.38 99 LEU B C 1
ATOM 1844 O O . LEU B 1 99 ? -8.633 -5.5 -11.367 1 96.38 99 LEU B O 1
ATOM 1848 N N . ARG B 1 100 ? -9.469 -7.355 -12.344 1 96.31 100 ARG B N 1
ATOM 1849 C CA . ARG B 1 100 ? -10.383 -7.652 -11.242 1 96.31 100 ARG B CA 1
ATOM 1850 C C . ARG B 1 100 ? -9.953 -8.914 -10.5 1 96.31 100 ARG B C 1
ATOM 1852 O O . ARG B 1 100 ? -10.547 -9.266 -9.477 1 96.31 100 ARG B O 1
ATOM 1859 N N . THR B 1 101 ? -8.969 -9.516 -11.07 1 95.81 101 THR B N 1
ATOM 1860 C CA . THR B 1 101 ? -8.555 -10.789 -10.492 1 95.81 101 THR B CA 1
ATOM 1861 C C . THR B 1 101 ? -7.855 -10.562 -9.148 1 95.81 101 THR B C 1
ATOM 1863 O O . THR B 1 101 ? -7.266 -9.508 -8.922 1 95.81 101 THR B O 1
ATOM 1866 N N . ALA B 1 102 ? -7.988 -11.562 -8.328 1 96.75 102 ALA B N 1
ATOM 1867 C CA . ALA B 1 102 ? -7.359 -11.602 -7.012 1 96.75 102 ALA B CA 1
ATOM 1868 C C . ALA B 1 102 ? -6.746 -12.969 -6.738 1 96.75 102 ALA B C 1
ATOM 1870 O O . ALA B 1 102 ? -7.301 -14 -7.145 1 96.75 102 ALA B O 1
ATOM 1871 N N . GLU B 1 103 ? -5.637 -12.922 -6.082 1 97.69 103 GLU B N 1
ATOM 1872 C CA . GLU B 1 103 ? -5 -14.195 -5.734 1 97.69 103 GLU B CA 1
ATOM 1873 C C . GLU B 1 103 ? -4.395 -14.141 -4.332 1 97.69 103 GLU B C 1
ATOM 1875 O O . GLU B 1 103 ? -4.164 -13.055 -3.791 1 97.69 103 GLU B O 1
ATOM 1880 N N . MET B 1 104 ? -4.273 -15.273 -3.787 1 97.56 104 MET B N 1
ATOM 1881 C CA . MET B 1 104 ? -3.809 -15.445 -2.412 1 97.56 104 MET B CA 1
ATOM 1882 C C . MET B 1 104 ? -2.531 -16.281 -2.369 1 97.56 104 MET B C 1
ATOM 1884 O O . MET B 1 104 ? -2.43 -17.297 -3.045 1 97.56 104 MET B O 1
ATOM 1888 N N . TYR B 1 105 ? -1.601 -15.836 -1.632 1 98.31 105 TYR B N 1
ATOM 1889 C CA . TYR B 1 105 ? -0.335 -16.531 -1.438 1 98.31 105 TYR B CA 1
ATOM 1890 C C . TYR B 1 105 ? -0.29 -17.219 -0.075 1 98.31 105 TYR B C 1
ATOM 1892 O O . TYR B 1 105 ? -0.584 -16.594 0.947 1 98.31 105 TYR B O 1
ATOM 1900 N N . ASP B 1 106 ? 0.128 -18.453 -0.055 1 97.75 106 ASP B N 1
ATOM 1901 C CA . ASP B 1 106 ? 0.372 -19.203 1.168 1 97.75 106 ASP B CA 1
ATOM 1902 C C . ASP B 1 106 ? 1.868 -19.375 1.42 1 97.75 106 ASP B C 1
ATOM 1904 O O . ASP B 1 106 ? 2.529 -20.172 0.751 1 97.75 106 ASP B O 1
ATOM 1908 N N . PRO B 1 107 ? 2.346 -18.672 2.4 1 96.19 107 PRO B N 1
ATOM 1909 C CA . PRO B 1 107 ? 3.785 -18.734 2.654 1 96.19 107 PRO B CA 1
ATOM 1910 C C . PRO B 1 107 ? 4.246 -20.125 3.074 1 96.19 107 PRO B C 1
ATOM 1912 O O . PRO B 1 107 ? 5.41 -20.484 2.881 1 96.19 107 PRO B O 1
ATOM 1915 N N . ASP B 1 108 ? 3.391 -20.844 3.639 1 96 108 ASP B N 1
ATOM 1916 C CA . ASP B 1 108 ? 3.762 -22.188 4.102 1 96 108 ASP B CA 1
ATOM 1917 C C . ASP B 1 108 ? 4.016 -23.125 2.922 1 96 108 ASP B C 1
ATOM 1919 O O . ASP B 1 108 ? 4.895 -23.984 2.984 1 96 108 ASP B O 1
ATOM 1923 N N . THR B 1 109 ? 3.311 -22.984 1.869 1 97.25 109 THR B N 1
ATOM 1924 C CA . THR B 1 109 ? 3.426 -23.891 0.731 1 97.25 109 THR B CA 1
ATOM 1925 C C . THR B 1 109 ? 4.117 -23.203 -0.441 1 97.25 109 THR B C 1
ATOM 1927 O O . THR B 1 109 ? 4.461 -23.844 -1.432 1 97.25 109 THR B O 1
ATOM 1930 N N . ASP B 1 110 ? 4.355 -21.906 -0.376 1 97.75 110 ASP B N 1
ATOM 1931 C CA . ASP B 1 110 ? 4.922 -21.094 -1.45 1 97.75 110 ASP B CA 1
ATOM 1932 C C . ASP B 1 110 ? 4.113 -21.25 -2.736 1 97.75 110 ASP B C 1
ATOM 1934 O O . ASP B 1 110 ? 4.672 -21.531 -3.799 1 97.75 110 ASP B O 1
ATOM 1938 N N . GLN B 1 111 ? 2.785 -21.031 -2.521 1 98.12 111 GLN B N 1
ATOM 1939 C CA . GLN B 1 111 ? 1.895 -21.203 -3.664 1 98.12 111 GLN B CA 1
ATOM 1940 C C . GLN B 1 111 ? 0.891 -20.062 -3.754 1 98.12 111 GLN B C 1
ATOM 1942 O O . GLN B 1 111 ? 0.479 -19.5 -2.732 1 98.12 111 GLN B O 1
ATOM 1947 N N . TRP B 1 112 ? 0.519 -19.844 -5 1 98.38 112 TRP B N 1
ATOM 1948 C CA . TRP B 1 112 ? -0.509 -18.844 -5.309 1 98.38 112 TRP B CA 1
ATOM 1949 C C . TRP B 1 112 ? -1.797 -19.531 -5.762 1 98.38 112 TRP B C 1
ATOM 1951 O O . TRP B 1 112 ? -1.761 -20.5 -6.527 1 98.38 112 TRP B O 1
ATOM 1961 N N . THR B 1 113 ? -2.879 -19.047 -5.289 1 97.56 113 THR B N 1
ATOM 1962 C CA . THR B 1 113 ? -4.191 -19.516 -5.711 1 97.56 113 THR B CA 1
ATOM 1963 C C . THR B 1 113 ? -5.113 -18.344 -6.039 1 97.56 113 THR B C 1
ATOM 1965 O O . THR B 1 113 ? -5.188 -17.375 -5.281 1 97.56 113 THR B O 1
ATOM 1968 N N . TYR B 1 114 ? -5.824 -18.516 -7.16 1 97.06 114 TYR B N 1
ATOM 1969 C CA . TYR B 1 114 ? -6.824 -17.484 -7.465 1 97.06 114 TYR B CA 1
ATOM 1970 C C . TYR B 1 114 ? -7.988 -17.562 -6.484 1 97.06 114 TYR B C 1
ATOM 1972 O O . TYR B 1 114 ? -8.398 -18.656 -6.074 1 97.06 114 TYR B O 1
ATOM 1980 N N . ILE B 1 115 ? -8.492 -16.359 -6.156 1 95.88 115 ILE B N 1
ATOM 1981 C CA . ILE B 1 115 ? -9.742 -16.281 -5.406 1 95.88 115 ILE B CA 1
ATOM 1982 C C . ILE B 1 115 ? -10.797 -15.539 -6.227 1 95.88 115 ILE B C 1
ATOM 1984 O O . ILE B 1 115 ? -10.562 -15.203 -7.391 1 95.88 115 ILE B O 1
ATOM 1988 N N . SER B 1 116 ? -11.969 -15.359 -5.621 1 96.19 116 SER B N 1
ATOM 1989 C CA . SER B 1 116 ? -13.047 -14.695 -6.352 1 96.19 116 SER B CA 1
ATOM 1990 C C . SER B 1 116 ? -12.625 -13.32 -6.844 1 96.19 116 SER B C 1
ATOM 1992 O O . SER B 1 116 ? -11.945 -12.578 -6.121 1 96.19 116 SER B O 1
ATOM 1994 N N . SER B 1 117 ? -13.102 -13 -7.98 1 96.31 117 SER B N 1
ATOM 1995 C CA . SER B 1 117 ? -12.75 -11.719 -8.578 1 96.31 117 SER B CA 1
ATOM 1996 C C . SER B 1 117 ? -13.531 -10.578 -7.934 1 96.31 117 SER B C 1
ATOM 1998 O O . SER B 1 117 ? -14.68 -10.758 -7.516 1 96.31 117 SER B O 1
ATOM 2000 N N . MET B 1 118 ? -12.859 -9.453 -7.875 1 95.81 118 MET B N 1
ATOM 2001 C CA . MET B 1 118 ? -13.539 -8.25 -7.414 1 95.81 118 MET B CA 1
ATOM 2002 C C . MET B 1 118 ? -14.703 -7.898 -8.336 1 95.81 118 MET B C 1
ATOM 2004 O O . MET B 1 118 ? -14.766 -8.375 -9.469 1 95.81 118 MET B O 1
ATOM 2008 N N . ILE B 1 119 ? -15.578 -7.027 -7.883 1 94.88 119 ILE B N 1
ATOM 2009 C CA . ILE B 1 119 ? -16.719 -6.57 -8.672 1 94.88 119 ILE B CA 1
ATOM 2010 C C . ILE B 1 119 ? -16.234 -5.652 -9.797 1 94.88 119 ILE B C 1
ATOM 2012 O O . ILE B 1 119 ? -16.656 -5.793 -10.945 1 94.88 119 ILE B O 1
ATOM 2016 N N . ILE B 1 120 ? -15.352 -4.719 -9.516 1 93.62 120 ILE B N 1
ATOM 2017 C CA . ILE B 1 120 ? -14.852 -3.707 -10.445 1 93.62 120 ILE B CA 1
ATOM 2018 C C . ILE B 1 120 ? -13.344 -3.875 -10.625 1 93.62 120 ILE B C 1
ATOM 2020 O O . ILE B 1 120 ? -12.609 -4.043 -9.648 1 93.62 120 ILE B O 1
ATOM 2024 N N . PRO B 1 121 ? -12.906 -3.887 -11.875 1 94.5 121 PRO B N 1
ATOM 2025 C CA . PRO B 1 121 ? -11.453 -3.85 -12.062 1 94.5 121 PRO B CA 1
ATOM 2026 C C . PRO B 1 121 ? -10.82 -2.578 -11.5 1 94.5 121 PRO B C 1
ATOM 2028 O O . PRO B 1 121 ? -11.391 -1.491 -11.633 1 94.5 121 PRO B O 1
ATOM 2031 N N . ARG B 1 122 ? -9.641 -2.727 -10.852 1 93.62 122 ARG B N 1
ATOM 2032 C CA . ARG B 1 122 ? -9.008 -1.586 -10.195 1 93.62 122 ARG B CA 1
ATOM 2033 C C . ARG B 1 122 ? -7.492 -1.651 -10.336 1 93.62 122 ARG B C 1
ATOM 2035 O O . ARG B 1 122 ? -6.902 -2.73 -10.25 1 93.62 122 ARG B O 1
ATOM 2042 N N . ALA B 1 123 ? -6.93 -0.518 -10.57 1 93.69 123 ALA B N 1
ATOM 2043 C CA . ALA B 1 123 ? -5.492 -0.288 -10.453 1 93.69 123 ALA B CA 1
ATOM 2044 C C . ALA B 1 123 ? -5.207 1.009 -9.695 1 93.69 123 ALA B C 1
ATOM 2046 O O . ALA B 1 123 ? -5.988 1.958 -9.766 1 93.69 123 ALA B O 1
ATOM 2047 N N . GLY B 1 124 ? -4.004 1.049 -9.008 1 92.88 124 GLY B N 1
ATOM 2048 C CA . GLY B 1 124 ? -3.744 2.211 -8.172 1 92.88 124 GLY B CA 1
ATOM 2049 C C . GLY B 1 124 ? -4.605 2.252 -6.926 1 92.88 124 GLY B C 1
ATOM 2050 O O . GLY B 1 124 ? -4.883 3.328 -6.391 1 92.88 124 GLY B O 1
ATOM 2051 N N . CYS B 1 125 ? -5.039 1.072 -6.559 1 91.25 125 CYS B N 1
ATOM 2052 C CA . CYS B 1 125 ? -5.863 0.926 -5.363 1 91.25 125 CYS B CA 1
ATOM 2053 C C . CYS B 1 125 ? -5.039 0.401 -4.191 1 91.25 125 CYS B C 1
ATOM 2055 O O . CYS B 1 125 ? -3.828 0.203 -4.32 1 91.25 125 CYS B O 1
ATOM 2057 N N . SER B 1 126 ? -5.684 0.31 -3.066 1 95.44 126 SER B N 1
ATOM 2058 C CA . SER B 1 126 ? -5.074 -0.208 -1.846 1 95.44 126 SER B CA 1
ATOM 2059 C C . SER B 1 126 ? -6.027 -1.136 -1.101 1 95.44 126 SER B C 1
ATOM 2061 O O . SER B 1 126 ? -7.234 -1.123 -1.35 1 95.44 126 SER B O 1
ATOM 2063 N N . ALA B 1 127 ? -5.461 -1.985 -0.321 1 96 127 ALA B N 1
ATOM 2064 C CA . ALA B 1 127 ? -6.262 -2.912 0.475 1 96 127 ALA B CA 1
ATOM 2065 C C . ALA B 1 127 ? -5.859 -2.861 1.946 1 96 127 ALA B C 1
ATOM 2067 O O . ALA B 1 127 ? -4.688 -2.656 2.27 1 96 127 ALA B O 1
ATOM 2068 N N . ALA B 1 128 ? -6.781 -3.008 2.82 1 95.25 128 ALA B N 1
ATOM 2069 C CA . ALA B 1 128 ? -6.59 -3.092 4.266 1 95.25 128 ALA B CA 1
ATOM 2070 C C . ALA B 1 128 ? -7.547 -4.102 4.891 1 95.25 128 ALA B C 1
ATOM 2072 O O . ALA B 1 128 ? -8.594 -4.418 4.312 1 95.25 128 ALA B O 1
ATOM 2073 N N . VAL B 1 129 ? -7.164 -4.66 6.043 1 92.5 129 VAL B N 1
ATOM 2074 C CA . VAL B 1 129 ? -7.98 -5.676 6.699 1 92.5 129 VAL B CA 1
ATOM 2075 C C . VAL B 1 129 ? -8.336 -5.219 8.109 1 92.5 129 VAL B C 1
ATOM 2077 O O . VAL B 1 129 ? -7.484 -4.68 8.828 1 92.5 129 VAL B O 1
ATOM 2080 N N . VAL B 1 130 ? -9.547 -5.344 8.484 1 90.75 130 VAL B N 1
ATOM 2081 C CA . VAL B 1 130 ? -10.008 -5.105 9.852 1 90.75 130 VAL B CA 1
ATOM 2082 C C . VAL B 1 130 ? -10.734 -6.344 10.375 1 90.75 130 VAL B C 1
ATOM 2084 O O . VAL B 1 130 ? -11.414 -7.039 9.609 1 90.75 130 VAL B O 1
#

Radius of gyration: 16.94 Å; Cα contacts (8 Å, |Δi|>4): 752; chains: 2; bounding box: 41×42×40 Å

Organism: NCBI:txid2607531

Secondary structure (DSSP, 8-state):
-----EEEEETTTTEEEEEPPPSS--BS-EEEEETTEEEEE--EETTTTEE---EEEEETTTTEEEE-PPPSS--BS-EEEEETTEEEEE--B-SSSBB--EEEEETTTTEEEEEPPPSS-BSS------/-----EEEEETTTTEEEEEPPPSS--BS-EEEEETTEEEEE--EETTTTEE---EEEEETTTTEEEE-PPPSS--BS-EEEEETTEEEEE--B-SSSBB--EEEEETTTTEEEEEPPPSS-BSS------

Nearest PDB structures (foldseek):
  6ttk-assembly3_C  TM=9.847E-01  e=2.459E-12  Homo sapiens
  8pjt-assembly4_D  TM=9.650E-01  e=3.206E-12  synthetic construct
  2xn4-assembly2_B  TM=9.764E-01  e=6.063E-12  Homo sapiens
  6n3h-assembly1_A  TM=9.790E-01  e=1.087E-11  Homo sapiens
  8pjq-assembly1_A  TM=9.863E-01  e=1.294E-09  synthetic construct